Protein AF-A0A2P5K2S3-F1 (afdb_monomer)

Solvent-accessible surface area (backbone atoms only — not comparable to full-atom values): 11310 Å² total; per-residue (Å²): 94,76,53,74,47,72,51,58,63,102,84,52,91,81,82,84,86,83,88,65,102,66,87,48,66,42,36,36,41,35,40,33,45,52,89,65,86,82,55,75,90,42,57,32,22,52,53,26,18,78,86,73,45,74,40,87,82,29,42,31,31,49,26,50,16,51,73,50,47,36,40,93,90,45,77,58,72,83,80,58,85,72,79,32,53,23,38,47,29,17,73,64,39,38,55,46,62,63,36,62,44,70,50,68,52,96,83,44,76,38,61,64,19,23,33,36,17,38,70,44,64,91,45,74,86,68,36,93,81,41,74,30,33,19,29,38,28,33,30,53,83,55,55,85,82,52,53,71,52,78,83,45,87,54,49,60,36,36,38,22,57,30,31,65,68,33,68,47,67,94,69,45,66,43,40,72,52,68,63,77,70,68,53,57,27,87,49,97,55,24,45,32,33,37,39,42,51,77,99

Structure (mmCIF, N/CA/C/O backbone):
data_AF-A0A2P5K2S3-F1
#
_entry.id   AF-A0A2P5K2S3-F1
#
loop_
_atom_site.group_PDB
_atom_site.id
_atom_site.type_symbol
_atom_site.label_atom_id
_atom_site.label_alt_id
_atom_site.label_comp_id
_atom_site.label_asym_id
_atom_site.label_entity_id
_atom_site.label_seq_id
_atom_site.pdbx_PDB_ins_code
_atom_site.Cartn_x
_atom_site.Cartn_y
_atom_site.Cartn_z
_atom_site.occupancy
_atom_site.B_iso_or_equiv
_atom_site.auth_seq_id
_atom_site.auth_comp_id
_atom_site.auth_asym_id
_atom_site.auth_atom_id
_atom_site.pdbx_PDB_model_num
ATOM 1 N N . MET A 1 1 ? -5.792 -13.010 12.056 1.00 53.16 1 MET A N 1
ATOM 2 C CA . MET A 1 1 ? -6.848 -13.829 11.400 1.00 53.16 1 MET A CA 1
ATOM 3 C C . MET A 1 1 ? -6.803 -13.539 9.907 1.00 53.16 1 MET A C 1
ATOM 5 O O . MET A 1 1 ? -6.372 -12.446 9.565 1.00 53.16 1 MET A O 1
ATOM 9 N N . SER A 1 2 ? -7.205 -14.467 9.040 1.00 44.62 2 SER A N 1
ATOM 10 C CA . SER A 1 2 ? -7.293 -14.228 7.591 1.00 44.62 2 SER A CA 1
ATOM 11 C C . SER A 1 2 ? -8.664 -14.630 7.057 1.00 44.62 2 SER A C 1
ATOM 13 O O . SER A 1 2 ? -9.319 -15.516 7.611 1.00 44.62 2 SER A O 1
ATOM 15 N N . GLY A 1 3 ? -9.095 -13.967 5.991 1.00 50.97 3 GLY A N 1
ATOM 16 C CA . GLY A 1 3 ? -10.275 -14.338 5.224 1.00 50.97 3 GLY A CA 1
ATOM 17 C C . GLY A 1 3 ? -10.243 -13.695 3.840 1.00 50.97 3 GLY A C 1
ATOM 18 O O . GLY A 1 3 ? -9.581 -12.679 3.648 1.00 50.97 3 GLY A O 1
ATOM 19 N N . SER A 1 4 ? -10.938 -14.303 2.885 1.00 47.75 4 SER A N 1
ATOM 20 C CA . SER A 1 4 ? -11.008 -13.836 1.500 1.00 47.75 4 SER A CA 1
ATOM 21 C C . SER A 1 4 ? -12.299 -13.051 1.262 1.00 47.75 4 SER A C 1
ATOM 23 O O . SER A 1 4 ? -13.372 -13.449 1.730 1.00 47.75 4 SER A O 1
ATOM 25 N N . ILE A 1 5 ? -12.211 -11.951 0.515 1.00 50.25 5 ILE A N 1
ATOM 26 C CA . ILE A 1 5 ? -13.377 -11.232 -0.011 1.00 50.25 5 ILE A CA 1
ATOM 27 C C . ILE A 1 5 ? -13.364 -11.360 -1.532 1.00 50.25 5 ILE A C 1
ATOM 29 O O . ILE A 1 5 ? -12.413 -10.931 -2.180 1.00 50.25 5 ILE A O 1
ATOM 33 N N . ALA A 1 6 ? -14.447 -11.902 -2.088 1.00 44.47 6 ALA A N 1
ATOM 34 C CA . ALA A 1 6 ? -14.722 -11.831 -3.517 1.00 44.47 6 ALA A CA 1
ATOM 35 C C . ALA A 1 6 ? -15.340 -10.458 -3.828 1.00 44.47 6 ALA A C 1
ATOM 37 O O . ALA A 1 6 ? -16.403 -10.119 -3.298 1.00 44.47 6 ALA A O 1
ATOM 38 N N . LEU A 1 7 ? -14.690 -9.647 -4.664 1.00 42.44 7 LEU A N 1
ATOM 39 C CA . LEU A 1 7 ? -15.215 -8.348 -5.093 1.00 42.44 7 LEU A CA 1
ATOM 40 C C . LEU A 1 7 ? -16.191 -8.543 -6.262 1.00 42.44 7 LEU A C 1
ATOM 42 O O . LEU A 1 7 ? -15.749 -8.656 -7.404 1.00 42.44 7 LEU A O 1
ATOM 46 N N . ALA A 1 8 ? -17.507 -8.577 -6.013 1.00 42.28 8 ALA A N 1
ATOM 47 C CA . ALA A 1 8 ? -18.491 -8.875 -7.060 1.00 42.28 8 ALA A CA 1
ATOM 48 C C . ALA A 1 8 ? -19.412 -7.700 -7.456 1.00 42.28 8 ALA A C 1
ATOM 50 O O . ALA A 1 8 ? -20.241 -7.242 -6.676 1.00 42.28 8 ALA A O 1
ATOM 51 N N . ASP A 1 9 ? -19.273 -7.358 -8.741 1.00 38.84 9 ASP A N 1
ATOM 52 C CA . ASP A 1 9 ? -20.203 -6.752 -9.705 1.00 38.84 9 ASP A CA 1
ATOM 53 C C . ASP A 1 9 ? -20.790 -5.344 -9.478 1.00 38.84 9 ASP A C 1
ATOM 55 O O . ASP A 1 9 ? -20.884 -4.798 -8.383 1.00 38.84 9 ASP A O 1
ATOM 59 N N . SER A 1 10 ? -21.180 -4.744 -10.608 1.00 41.50 10 SER A N 1
ATOM 60 C CA . SER A 1 10 ? -21.690 -3.380 -10.785 1.00 41.50 10 SER A CA 1
ATOM 61 C C . SER A 1 10 ? -22.924 -2.998 -9.948 1.00 41.50 10 SER A C 1
ATOM 63 O O . SER A 1 10 ? -23.399 -1.869 -10.079 1.00 41.50 10 SER A O 1
ATOM 65 N N . ALA A 1 11 ? -23.471 -3.900 -9.128 1.00 45.81 11 ALA A N 1
ATOM 66 C CA . ALA A 1 11 ? -24.704 -3.686 -8.380 1.00 45.81 11 ALA A CA 1
ATOM 67 C C . ALA A 1 11 ? -24.617 -3.877 -6.851 1.00 45.81 11 ALA A C 1
ATOM 69 O O . ALA A 1 11 ? -25.616 -3.589 -6.190 1.00 45.81 11 ALA A O 1
ATOM 70 N N . SER A 1 12 ? -23.497 -4.312 -6.252 1.00 47.06 12 SER A N 1
ATOM 71 C CA . SER A 1 12 ? -23.520 -4.729 -4.834 1.00 47.06 12 SER A CA 1
ATOM 72 C C . SER A 1 12 ? -22.385 -4.167 -3.968 1.00 47.06 12 SER A C 1
ATOM 74 O O . SER A 1 12 ? -21.236 -4.583 -4.059 1.00 47.06 12 SER A O 1
ATOM 76 N N . ASN A 1 13 ? -22.734 -3.286 -3.020 1.00 48.31 13 ASN A N 1
ATOM 77 C CA . ASN A 1 13 ? -21.908 -3.036 -1.834 1.00 48.31 13 ASN A CA 1
ATOM 78 C C . ASN A 1 13 ? -21.913 -4.310 -0.972 1.00 48.31 13 ASN A C 1
ATOM 80 O O . ASN A 1 13 ? -22.924 -4.616 -0.335 1.00 48.31 13 ASN A O 1
ATOM 84 N N . LEU A 1 14 ? -20.814 -5.061 -0.946 1.00 49.50 14 LEU A N 1
ATOM 85 C CA . LEU A 1 14 ? -20.655 -6.204 -0.044 1.00 49.50 14 LEU A CA 1
ATOM 86 C C . LEU A 1 14 ? -20.145 -5.717 1.319 1.00 49.50 14 LEU A C 1
ATOM 88 O O . LEU A 1 14 ? -19.038 -5.197 1.426 1.00 49.50 14 LEU A O 1
ATOM 92 N N . LEU A 1 15 ? -20.953 -5.891 2.370 1.00 50.16 15 LEU A N 1
ATOM 93 C CA . LEU A 1 15 ? -20.555 -5.632 3.756 1.00 50.16 15 LEU A CA 1
ATOM 94 C C . LEU A 1 15 ? -20.158 -6.956 4.423 1.00 50.16 15 LEU A C 1
ATOM 96 O O . LEU A 1 15 ? -21.019 -7.793 4.699 1.00 50.16 15 LEU A O 1
ATOM 100 N N . TYR A 1 16 ? -18.868 -7.138 4.704 1.00 55.75 16 TYR A N 1
ATOM 101 C CA . TYR A 1 16 ? -18.374 -8.255 5.510 1.00 55.75 16 TYR A CA 1
ATOM 102 C C . TYR A 1 16 ? -18.244 -7.825 6.971 1.00 55.75 16 TYR A C 1
ATOM 104 O O . TYR A 1 16 ? -17.476 -6.925 7.299 1.00 55.75 16 TYR A O 1
ATOM 112 N N . ASN A 1 17 ? -18.987 -8.491 7.857 1.00 54.16 17 ASN A N 1
ATOM 113 C CA . ASN A 1 17 ? -18.892 -8.274 9.298 1.00 54.16 17 ASN A CA 1
ATOM 114 C C . ASN A 1 17 ? -18.050 -9.384 9.936 1.00 54.16 17 ASN A C 1
ATOM 116 O O . ASN A 1 17 ? -18.504 -10.523 10.055 1.00 54.16 17 ASN A O 1
ATOM 120 N N . TRP A 1 18 ? -16.847 -9.041 10.398 1.00 60.16 18 TRP A N 1
ATOM 121 C CA . TRP A 1 18 ? -16.075 -9.874 11.318 1.00 60.16 18 TRP A CA 1
ATOM 122 C C . TRP A 1 18 ? -16.182 -9.311 12.728 1.00 60.16 18 TRP A C 1
ATOM 124 O O . TRP A 1 18 ? -15.621 -8.265 13.030 1.00 60.16 18 TRP A O 1
ATOM 134 N N . THR A 1 19 ? -16.895 -10.017 13.600 1.00 59.25 19 THR A N 1
ATOM 135 C CA . THR A 1 19 ? -16.948 -9.686 15.026 1.00 59.25 19 THR A CA 1
ATOM 136 C C . THR A 1 19 ? -15.789 -10.360 15.752 1.00 59.25 19 THR A C 1
ATOM 138 O O . THR A 1 19 ? -15.684 -11.589 15.710 1.00 59.25 19 THR A O 1
ATOM 141 N N . TRP A 1 20 ? -14.961 -9.597 16.467 1.00 67.19 20 TRP A N 1
ATOM 142 C CA . TRP A 1 20 ? -13.997 -10.142 17.427 1.00 67.19 20 TRP A CA 1
ATOM 143 C C . TRP A 1 20 ? -14.244 -9.543 18.813 1.00 67.19 20 TRP A C 1
ATOM 145 O O . TRP A 1 20 ? -14.657 -8.399 18.952 1.00 67.19 20 TRP A O 1
ATOM 155 N N . SER A 1 21 ? -14.038 -10.329 19.869 1.00 60.06 21 SER A N 1
ATOM 156 C CA . SER A 1 21 ? -14.571 -10.035 21.208 1.00 60.06 21 SER A CA 1
ATOM 157 C C . SER A 1 21 ? -13.903 -8.871 21.958 1.00 60.06 21 SER A C 1
ATOM 159 O O . SER A 1 21 ? -14.276 -8.625 23.097 1.00 60.06 21 SER A O 1
ATOM 161 N N . ASN A 1 22 ? -12.946 -8.168 21.343 1.00 63.25 22 ASN A N 1
ATOM 162 C CA . ASN A 1 22 ? -12.158 -7.079 21.933 1.00 63.25 22 ASN A CA 1
ATOM 163 C C . ASN A 1 22 ? -11.809 -6.034 20.856 1.00 63.25 22 ASN A C 1
ATOM 165 O O . ASN A 1 22 ? -10.649 -5.894 20.479 1.00 63.25 22 ASN A O 1
ATOM 169 N N . GLU A 1 23 ? -12.807 -5.359 20.286 1.00 67.38 23 GLU A N 1
ATOM 170 C CA . GLU A 1 23 ? -12.569 -4.298 19.296 1.00 67.38 23 GLU A CA 1
ATOM 171 C C . GLU A 1 23 ? -11.762 -3.150 19.920 1.00 67.38 23 GLU A C 1
ATOM 173 O O . GLU A 1 23 ? -12.211 -2.489 20.857 1.00 67.38 23 GLU A O 1
ATOM 178 N N . THR A 1 24 ? -10.548 -2.941 19.415 1.00 72.62 24 THR A N 1
ATOM 179 C CA . THR A 1 24 ? -9.625 -1.881 19.826 1.00 72.62 24 THR A CA 1
ATOM 180 C C . THR A 1 24 ? -9.190 -1.094 18.588 1.00 72.62 24 THR A C 1
ATOM 182 O O . THR A 1 24 ? -9.152 -1.638 17.484 1.00 72.62 24 THR A O 1
ATOM 185 N N . ASP A 1 25 ? -8.795 0.173 18.759 1.00 72.50 25 ASP A N 1
ATOM 186 C CA . ASP A 1 25 ? -8.120 0.980 17.714 1.00 72.50 25 ASP A CA 1
ATOM 187 C C . ASP A 1 25 ? -6.672 0.516 17.458 1.00 72.50 25 ASP A C 1
ATOM 189 O O . ASP A 1 25 ? -5.807 1.279 17.008 1.00 72.50 25 ASP A O 1
ATOM 193 N N . VAL A 1 26 ? -6.359 -0.715 17.859 1.00 75.00 26 VAL A N 1
ATOM 194 C CA . VAL A 1 26 ? -5.008 -1.241 17.930 1.00 75.00 26 VAL A CA 1
ATOM 195 C C . VAL A 1 26 ? -4.934 -2.434 16.993 1.00 75.00 26 VAL A C 1
ATOM 197 O O . VAL A 1 26 ? -5.159 -3.583 17.361 1.00 75.00 26 VAL A O 1
ATOM 200 N N . GLY A 1 27 ? -4.625 -2.135 15.738 1.00 87.06 27 GLY A N 1
ATOM 201 C CA . GLY A 1 27 ? -4.443 -3.153 14.723 1.00 87.06 27 GLY A CA 1
ATOM 202 C C . GLY A 1 27 ? -4.489 -2.596 13.313 1.00 87.06 27 GLY A C 1
ATOM 203 O O . GLY A 1 27 ? -4.729 -1.403 13.095 1.00 87.06 27 GLY A O 1
ATOM 204 N N . TYR A 1 28 ? -4.255 -3.491 12.367 1.00 91.12 28 TYR A N 1
ATOM 205 C CA . TYR A 1 28 ? -4.158 -3.174 10.954 1.00 91.12 28 TYR A CA 1
ATOM 206 C C . TYR A 1 28 ? -4.859 -4.246 10.128 1.00 91.12 28 TYR A C 1
ATOM 208 O O . TYR A 1 28 ? -4.853 -5.431 10.476 1.00 91.12 28 TYR A O 1
ATOM 216 N N . ALA A 1 29 ? -5.461 -3.808 9.030 1.00 91.75 29 ALA A N 1
ATOM 217 C CA . ALA A 1 29 ? -5.907 -4.677 7.960 1.00 91.75 29 ALA A CA 1
ATOM 218 C C . ALA A 1 29 ? -4.932 -4.551 6.788 1.00 91.75 29 ALA A C 1
ATOM 220 O O . ALA A 1 29 ? -4.539 -3.440 6.421 1.00 91.75 29 ALA A O 1
ATOM 221 N N . TYR A 1 30 ? -4.570 -5.690 6.212 1.00 92.88 30 TYR A N 1
ATOM 222 C CA . TYR A 1 30 ? -3.717 -5.788 5.036 1.00 92.88 30 TYR A CA 1
ATOM 223 C C . TYR A 1 30 ? -4.505 -6.416 3.905 1.00 92.88 30 TYR A C 1
ATOM 225 O O . TYR A 1 30 ? -5.152 -7.440 4.117 1.00 92.88 30 TYR A O 1
ATOM 233 N N . ILE A 1 31 ? -4.432 -5.813 2.729 1.00 92.06 31 ILE A N 1
ATOM 234 C CA . ILE A 1 31 ? -5.119 -6.247 1.524 1.00 92.06 31 ILE A CA 1
ATOM 235 C C . ILE A 1 31 ? -4.057 -6.544 0.475 1.00 92.06 31 ILE A C 1
ATOM 237 O O . ILE A 1 31 ? -3.190 -5.710 0.208 1.00 92.06 31 ILE A O 1
ATOM 241 N N . VAL A 1 32 ? -4.126 -7.740 -0.099 1.00 90.75 32 VAL A N 1
ATOM 242 C CA . VAL A 1 32 ? -3.190 -8.218 -1.121 1.00 90.75 32 VAL A CA 1
ATOM 243 C C . VAL A 1 32 ? -3.938 -8.948 -2.226 1.00 90.75 32 VAL A C 1
ATOM 245 O O . VAL A 1 32 ? -5.102 -9.330 -2.062 1.00 90.75 32 VAL A O 1
ATOM 248 N N . ASN A 1 33 ? -3.254 -9.161 -3.348 1.00 87.06 33 ASN A N 1
ATOM 249 C CA . ASN A 1 33 ? -3.757 -10.038 -4.397 1.00 87.06 33 ASN A CA 1
ATOM 250 C C . ASN A 1 33 ? -3.990 -11.452 -3.831 1.00 87.06 33 ASN A C 1
ATOM 252 O O . ASN A 1 33 ? -3.146 -11.964 -3.091 1.00 87.06 33 ASN A O 1
ATOM 256 N N . ALA A 1 34 ? -5.127 -12.075 -4.145 1.00 84.69 34 ALA A N 1
ATOM 257 C CA . ALA A 1 34 ? -5.446 -13.388 -3.595 1.00 84.69 34 ALA A CA 1
ATOM 258 C C . ALA A 1 34 ? -4.405 -14.444 -3.986 1.00 84.69 34 ALA A C 1
ATOM 260 O O . ALA A 1 34 ? -3.959 -14.526 -5.132 1.00 84.69 34 ALA A O 1
ATOM 261 N N . GLY A 1 35 ? -4.032 -15.274 -3.014 1.00 84.69 35 GLY A N 1
ATOM 262 C CA . GLY A 1 35 ? -3.013 -16.306 -3.181 1.00 84.69 35 GLY A CA 1
ATOM 263 C C . GLY A 1 35 ? -1.571 -15.795 -3.142 1.00 84.69 35 GLY A C 1
ATOM 264 O O .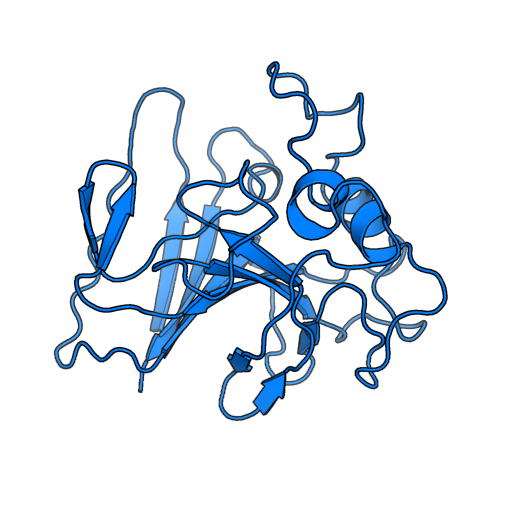 GLY A 1 35 ? -0.655 -16.612 -3.249 1.00 84.69 35 GLY A O 1
ATOM 265 N N . ALA A 1 36 ? -1.345 -14.490 -2.958 1.00 88.56 36 ALA A N 1
ATOM 266 C CA . ALA A 1 36 ? -0.002 -13.965 -2.758 1.00 88.56 36 ALA A CA 1
ATOM 267 C C . ALA A 1 36 ? 0.609 -14.472 -1.440 1.00 88.56 36 ALA A C 1
ATOM 269 O O . ALA A 1 36 ? -0.042 -14.521 -0.394 1.00 88.56 36 ALA A O 1
ATOM 270 N N . SER A 1 37 ? 1.890 -14.839 -1.483 1.00 90.00 37 SER A N 1
ATOM 271 C CA . SER A 1 37 ? 2.646 -15.252 -0.300 1.00 90.00 37 SER A CA 1
ATOM 272 C C . SER A 1 37 ? 3.450 -14.073 0.231 1.00 90.00 37 SER A C 1
ATOM 274 O O . SER A 1 37 ? 4.486 -13.751 -0.334 1.00 90.00 37 SER A O 1
ATOM 276 N N . ILE A 1 38 ? 3.000 -13.480 1.338 1.00 93.69 38 ILE A N 1
ATOM 277 C CA . ILE A 1 38 ? 3.637 -12.295 1.928 1.00 93.69 38 ILE A CA 1
ATOM 278 C C . ILE A 1 38 ? 4.634 -12.672 3.022 1.00 93.69 38 ILE A C 1
ATOM 280 O O . ILE A 1 38 ? 4.285 -13.326 4.012 1.00 93.69 38 ILE A O 1
ATOM 284 N N . ASN A 1 39 ? 5.858 -12.174 2.899 1.00 95.12 39 ASN A N 1
ATOM 285 C CA . ASN A 1 39 ? 6.835 -12.122 3.970 1.00 95.12 39 ASN A CA 1
ATOM 286 C C . ASN A 1 39 ? 6.714 -10.796 4.731 1.00 95.12 39 ASN A C 1
ATOM 288 O O . ASN A 1 39 ? 7.362 -9.799 4.425 1.00 95.12 39 ASN A O 1
ATOM 292 N N . TRP A 1 40 ? 5.931 -10.811 5.806 1.00 94.00 40 TRP A N 1
ATOM 293 C CA . TRP A 1 40 ? 5.669 -9.634 6.644 1.00 94.00 40 TRP A CA 1
ATOM 294 C C . TRP A 1 40 ? 6.918 -8.951 7.222 1.00 94.00 40 TRP A C 1
ATOM 296 O O . TRP A 1 40 ? 6.837 -7.802 7.649 1.00 94.00 40 TRP A O 1
ATOM 306 N N . SER A 1 41 ? 8.055 -9.653 7.271 1.00 94.31 41 SER A N 1
ATOM 307 C CA . SER A 1 41 ? 9.323 -9.111 7.772 1.00 94.31 41 SER A CA 1
ATOM 308 C C . SER A 1 41 ? 10.176 -8.411 6.708 1.00 94.31 41 SER A C 1
ATOM 310 O O . SER A 1 41 ? 11.137 -7.743 7.076 1.00 94.31 41 SER A O 1
ATOM 312 N N . ALA A 1 42 ? 9.818 -8.546 5.428 1.00 96.31 42 ALA A N 1
ATOM 313 C CA . ALA A 1 42 ? 10.495 -7.939 4.279 1.00 96.31 42 ALA A CA 1
ATOM 314 C C . ALA A 1 42 ? 9.646 -6.830 3.628 1.00 96.31 42 ALA A C 1
ATOM 316 O O . ALA A 1 42 ? 9.765 -6.566 2.435 1.00 96.31 42 ALA A O 1
ATOM 317 N N . LEU A 1 43 ? 8.739 -6.224 4.401 1.00 97.75 43 LEU A N 1
ATOM 318 C CA . LEU A 1 43 ? 7.876 -5.156 3.910 1.00 97.75 43 LEU A CA 1
ATOM 319 C C . LEU A 1 43 ? 8.552 -3.794 4.019 1.00 97.75 43 LEU A C 1
ATOM 321 O O . LEU A 1 43 ? 9.050 -3.422 5.084 1.00 97.75 43 LEU A O 1
ATOM 325 N N . HIS A 1 44 ? 8.450 -3.028 2.940 1.00 97.81 44 HIS A N 1
ATOM 326 C CA . HIS A 1 44 ? 8.969 -1.670 2.822 1.00 97.81 44 HIS A CA 1
ATOM 327 C C . HIS A 1 44 ? 7.893 -0.733 2.270 1.00 97.81 44 HIS A C 1
ATOM 329 O O . HIS A 1 44 ? 6.922 -1.174 1.657 1.00 97.81 44 HIS A O 1
ATOM 335 N N . ALA A 1 45 ? 8.025 0.569 2.524 1.00 97.75 45 ALA A N 1
ATOM 336 C CA . ALA A 1 45 ? 7.145 1.572 1.928 1.00 97.75 45 ALA A CA 1
ATOM 337 C C . ALA A 1 45 ? 7.370 1.649 0.411 1.00 97.75 45 ALA A C 1
ATOM 339 O O . ALA A 1 45 ? 8.514 1.638 -0.035 1.00 97.75 45 ALA A O 1
ATOM 340 N N . LEU A 1 46 ? 6.299 1.757 -0.382 1.00 97.69 46 LEU A N 1
ATOM 341 C CA . LEU A 1 46 ? 6.440 2.044 -1.815 1.00 97.69 46 LEU A CA 1
ATOM 342 C C . LEU A 1 46 ? 7.047 3.448 -2.007 1.00 97.69 46 LEU A C 1
ATOM 344 O O . LEU A 1 46 ? 6.609 4.393 -1.347 1.00 97.69 46 LEU A O 1
ATOM 348 N N . GLY A 1 47 ? 8.040 3.589 -2.889 1.00 95.81 47 GLY A N 1
ATOM 349 C CA . GLY A 1 47 ? 8.864 4.799 -3.010 1.00 95.81 47 GLY A CA 1
ATOM 350 C C . GLY A 1 47 ? 10.132 4.769 -2.145 1.00 95.81 47 GLY A C 1
ATOM 351 O O . GLY A 1 47 ? 10.894 5.741 -2.134 1.00 95.81 47 GLY A O 1
ATOM 352 N N . CYS A 1 48 ? 10.356 3.686 -1.396 1.00 96.06 48 CYS A N 1
ATOM 353 C CA . CYS A 1 48 ? 11.569 3.458 -0.622 1.00 96.06 48 CYS A CA 1
ATOM 354 C C . CYS A 1 48 ? 12.280 2.172 -1.050 1.00 96.06 48 CYS A C 1
ATOM 356 O O . CYS A 1 48 ? 11.638 1.151 -1.300 1.00 96.06 48 CYS A O 1
ATOM 358 N N . ASP A 1 49 ? 13.609 2.228 -1.012 1.00 94.88 49 ASP A N 1
ATOM 359 C CA . ASP A 1 49 ? 14.505 1.087 -1.170 1.00 94.88 49 ASP A CA 1
ATOM 360 C C . ASP A 1 49 ? 14.348 0.108 0.012 1.00 94.88 49 ASP A C 1
ATOM 362 O O . ASP A 1 49 ? 13.829 0.455 1.083 1.00 94.88 49 ASP A O 1
ATOM 366 N N . SER A 1 50 ? 14.857 -1.117 -0.134 1.00 94.12 50 SER A N 1
ATOM 367 C CA . SER A 1 50 ? 14.815 -2.155 0.911 1.00 94.12 50 SER A CA 1
ATOM 368 C C . SER A 1 50 ? 15.648 -1.827 2.166 1.00 94.12 50 SER A C 1
ATOM 370 O O . SER A 1 50 ? 15.557 -2.504 3.193 1.00 94.12 50 SER A O 1
ATOM 372 N N . ASP A 1 51 ? 16.420 -0.737 2.154 1.00 92.62 51 ASP A N 1
ATOM 373 C CA . ASP A 1 51 ? 17.055 -0.160 3.345 1.00 92.62 51 ASP A CA 1
ATOM 374 C C . ASP A 1 51 ? 16.222 0.952 4.025 1.00 92.62 51 ASP A C 1
ATOM 376 O O . ASP A 1 51 ? 16.622 1.495 5.061 1.00 92.62 51 ASP A O 1
ATOM 380 N N . ASN A 1 52 ? 15.017 1.219 3.511 1.00 91.00 52 ASN A N 1
ATOM 381 C CA . ASN A 1 52 ? 14.067 2.264 3.910 1.00 91.00 52 ASN A CA 1
ATOM 382 C C . ASN A 1 52 ? 14.516 3.706 3.615 1.00 91.00 52 ASN A C 1
ATOM 384 O O . ASN A 1 52 ? 13.974 4.653 4.202 1.00 91.00 52 ASN A O 1
ATOM 388 N N . THR A 1 53 ? 15.495 3.902 2.731 1.00 93.19 53 THR A N 1
ATOM 389 C CA . THR A 1 53 ? 15.785 5.217 2.146 1.00 93.19 53 THR A CA 1
ATOM 390 C C . THR A 1 53 ? 14.886 5.486 0.936 1.00 93.19 53 THR A C 1
ATOM 392 O O . THR A 1 53 ? 14.266 4.573 0.408 1.00 93.19 53 THR A O 1
ATOM 395 N N . LEU A 1 54 ? 14.725 6.750 0.531 1.00 92.44 54 LEU A N 1
ATOM 396 C CA . LEU A 1 54 ? 13.923 7.083 -0.656 1.00 92.44 54 LEU A CA 1
ATOM 397 C C . LEU A 1 54 ? 14.609 6.555 -1.919 1.00 92.44 54 LEU A C 1
ATOM 399 O O . LEU A 1 54 ? 15.799 6.829 -2.099 1.00 92.44 54 LEU A O 1
ATOM 403 N N . ASN A 1 55 ? 13.855 5.898 -2.805 1.00 90.25 55 ASN A N 1
ATOM 404 C CA . ASN A 1 55 ? 14.418 5.396 -4.055 1.00 90.25 55 ASN A CA 1
ATOM 405 C C . ASN A 1 55 ? 14.874 6.559 -4.944 1.00 90.25 55 ASN A C 1
ATOM 407 O O . ASN A 1 55 ? 14.092 7.428 -5.337 1.00 90.25 55 ASN A O 1
ATOM 411 N N . ALA A 1 56 ? 16.154 6.551 -5.311 1.00 87.06 56 ALA A N 1
ATOM 412 C CA . ALA A 1 56 ? 16.749 7.555 -6.183 1.00 87.06 56 ALA A CA 1
ATOM 413 C C . ALA A 1 56 ? 16.224 7.513 -7.632 1.00 87.06 56 ALA A C 1
ATOM 415 O O . ALA A 1 56 ? 16.346 8.514 -8.342 1.00 87.06 56 ALA A O 1
ATOM 416 N N . SER A 1 57 ? 15.666 6.383 -8.087 1.00 86.44 57 SER A N 1
ATOM 417 C CA . SER A 1 57 ? 15.044 6.257 -9.413 1.00 86.44 57 SER A CA 1
ATOM 418 C C . SER A 1 57 ? 13.772 7.109 -9.530 1.00 86.44 57 SER A C 1
ATOM 420 O O . SER A 1 57 ? 13.480 7.660 -10.599 1.00 86.44 57 SER A O 1
ATOM 422 N N . GLY A 1 58 ? 13.035 7.224 -8.417 1.00 88.38 58 GLY A N 1
ATOM 423 C CA . GLY A 1 58 ? 11.734 7.869 -8.344 1.00 88.38 58 GLY A CA 1
ATOM 424 C C . GLY A 1 58 ? 10.716 7.306 -9.339 1.00 88.38 58 GLY A C 1
ATOM 425 O O . GLY A 1 58 ? 9.981 8.091 -9.937 1.00 88.38 58 GLY A O 1
ATOM 426 N N . GLN A 1 59 ? 10.740 5.994 -9.603 1.00 93.44 59 GLN A N 1
ATOM 427 C CA . GLN A 1 59 ? 9.816 5.343 -10.541 1.00 93.44 59 GLN A CA 1
ATOM 428 C C . GLN A 1 59 ? 8.821 4.383 -9.881 1.00 93.44 59 GLN A C 1
ATOM 430 O O . GLN A 1 59 ? 7.856 4.021 -10.544 1.00 93.44 59 GLN A O 1
ATOM 435 N N . ASP A 1 60 ? 8.961 4.043 -8.596 1.00 95.25 60 ASP A N 1
ATOM 436 C CA . ASP A 1 60 ? 8.155 3.010 -7.922 1.00 95.25 60 ASP A CA 1
ATOM 437 C C . ASP A 1 60 ? 6.641 3.159 -8.133 1.00 95.25 60 ASP A C 1
ATOM 439 O O . ASP A 1 60 ? 5.939 2.174 -8.353 1.00 95.25 60 ASP A O 1
ATOM 443 N N . PHE A 1 61 ? 6.106 4.386 -8.094 1.00 94.88 61 PHE A N 1
ATOM 444 C CA . PHE A 1 61 ? 4.672 4.614 -8.317 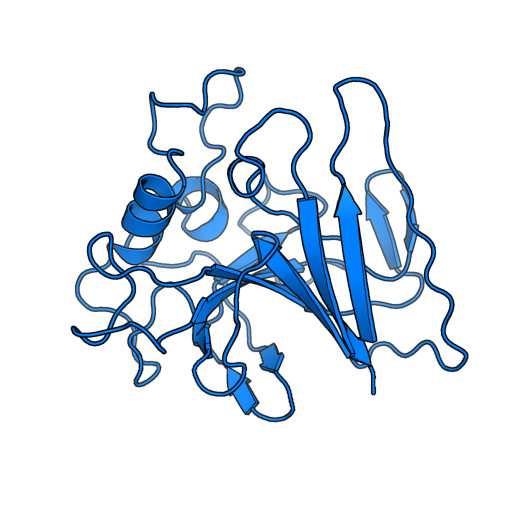1.00 94.88 61 PHE A CA 1
ATOM 445 C C . PHE A 1 61 ? 4.254 4.346 -9.772 1.00 94.88 61 PHE A C 1
ATOM 447 O O . PHE A 1 61 ? 3.180 3.788 -10.012 1.00 94.88 61 PHE A O 1
ATOM 454 N N . LEU A 1 62 ? 5.109 4.694 -10.739 1.00 93.31 62 LEU A N 1
ATOM 455 C CA . LEU A 1 62 ? 4.879 4.425 -12.159 1.00 93.31 62 LEU A CA 1
ATOM 456 C C . LEU A 1 62 ? 5.068 2.939 -12.490 1.00 93.31 62 LEU A C 1
ATOM 458 O O . LEU A 1 62 ? 4.324 2.382 -13.303 1.00 93.31 62 LEU A O 1
ATOM 462 N N . ASP A 1 63 ? 6.036 2.292 -11.851 1.00 94.81 63 ASP A N 1
ATOM 463 C CA . ASP A 1 63 ? 6.266 0.857 -11.969 1.00 94.81 63 ASP A CA 1
ATOM 464 C C . ASP A 1 63 ? 5.084 0.083 -11.376 1.00 94.81 63 ASP A C 1
ATOM 466 O O . ASP A 1 63 ? 4.581 -0.845 -12.008 1.00 94.81 63 ASP A O 1
ATOM 470 N N . ALA A 1 64 ? 4.525 0.540 -10.250 1.00 93.56 64 ALA A N 1
ATOM 471 C CA . ALA A 1 64 ? 3.317 -0.039 -9.663 1.00 93.56 64 ALA A CA 1
ATOM 472 C C . ALA A 1 64 ? 2.109 0.127 -10.594 1.00 93.56 64 ALA A C 1
ATOM 474 O O . ALA A 1 64 ? 1.353 -0.823 -10.815 1.00 93.56 64 ALA A O 1
ATOM 475 N N . ASP A 1 65 ? 1.957 1.302 -11.214 1.00 91.38 65 ASP A N 1
ATOM 476 C CA . ASP A 1 65 ? 0.947 1.512 -12.251 1.00 91.38 65 ASP A CA 1
ATOM 477 C C . ASP A 1 65 ? 1.153 0.586 -13.455 1.00 91.38 65 ASP A C 1
ATOM 479 O O . ASP A 1 65 ? 0.181 0.115 -14.045 1.00 91.38 65 ASP A O 1
ATOM 483 N N . THR A 1 66 ? 2.396 0.298 -13.830 1.00 90.00 66 THR A N 1
ATOM 484 C CA . THR A 1 66 ? 2.721 -0.595 -14.949 1.00 90.00 66 THR A CA 1
ATOM 485 C C . THR A 1 66 ? 2.411 -2.051 -14.616 1.00 90.00 66 THR A C 1
ATOM 487 O O . THR A 1 66 ? 1.680 -2.695 -15.371 1.00 90.00 66 THR A O 1
ATOM 490 N N . ASN A 1 67 ? 2.874 -2.543 -13.466 1.00 89.88 67 ASN A N 1
ATOM 491 C CA . ASN A 1 67 ? 2.651 -3.912 -12.994 1.00 89.88 67 ASN A CA 1
ATOM 492 C C . ASN A 1 67 ? 1.165 -4.220 -12.797 1.00 89.88 67 ASN A C 1
ATOM 494 O O . ASN A 1 67 ? 0.699 -5.318 -13.099 1.00 89.88 67 ASN A O 1
ATOM 498 N N . LEU A 1 68 ? 0.392 -3.224 -12.362 1.00 86.62 68 LEU A N 1
ATOM 499 C CA . LEU A 1 68 ? -1.054 -3.341 -12.212 1.00 86.62 68 LEU A CA 1
ATOM 500 C C . LEU A 1 68 ? -1.838 -3.033 -13.497 1.00 86.62 68 LEU A C 1
ATOM 502 O O . LEU A 1 68 ? -3.066 -3.110 -13.489 1.00 86.62 68 LEU A O 1
ATOM 506 N N . GLY A 1 69 ? -1.178 -2.670 -14.602 1.00 84.19 69 GLY A N 1
ATOM 507 C CA . GLY A 1 69 ? -1.843 -2.333 -15.865 1.00 84.19 69 GLY A CA 1
ATOM 508 C C . GLY A 1 69 ? -2.760 -1.104 -15.771 1.00 84.19 69 GLY A C 1
ATOM 509 O O . GLY A 1 69 ? -3.818 -1.077 -16.402 1.00 84.19 69 GLY A O 1
ATOM 510 N N . MET A 1 70 ? -2.373 -0.117 -14.961 1.00 82.25 70 MET A N 1
ATOM 511 C CA . MET A 1 70 ? -3.092 1.123 -14.640 1.00 82.25 70 MET A CA 1
ATOM 512 C C . MET A 1 70 ? -2.456 2.389 -15.231 1.00 82.25 70 MET A C 1
ATOM 514 O O . MET A 1 70 ? -2.916 3.502 -14.958 1.00 82.25 70 MET A O 1
ATOM 518 N N . VAL A 1 71 ? -1.418 2.253 -16.059 1.00 82.00 71 VAL A N 1
ATOM 519 C CA . VAL A 1 71 ? -0.794 3.394 -16.747 1.00 82.00 71 VAL A CA 1
ATOM 520 C C . VAL A 1 71 ? -1.830 4.212 -17.522 1.00 82.00 71 VAL A C 1
ATOM 522 O O . VAL A 1 71 ? -2.789 3.670 -18.084 1.00 82.00 71 VAL A O 1
ATOM 525 N N . VAL A 1 72 ? -1.659 5.533 -17.561 1.00 71.69 72 VAL A N 1
ATOM 526 C CA . VAL A 1 72 ? -2.600 6.439 -18.236 1.00 71.69 72 VAL A CA 1
ATOM 527 C C . VAL A 1 72 ? -2.808 5.999 -19.692 1.00 71.69 72 VAL A C 1
ATOM 529 O O . VAL A 1 72 ? -1.855 5.830 -20.448 1.00 71.69 72 VAL A O 1
ATOM 532 N N . GLY A 1 73 ? -4.070 5.799 -20.088 1.00 65.50 73 GLY A N 1
ATOM 533 C CA . GLY A 1 73 ? -4.440 5.314 -21.425 1.00 65.50 73 GLY A CA 1
ATOM 534 C C . GLY A 1 73 ? -4.546 3.787 -21.583 1.00 65.50 73 GLY A 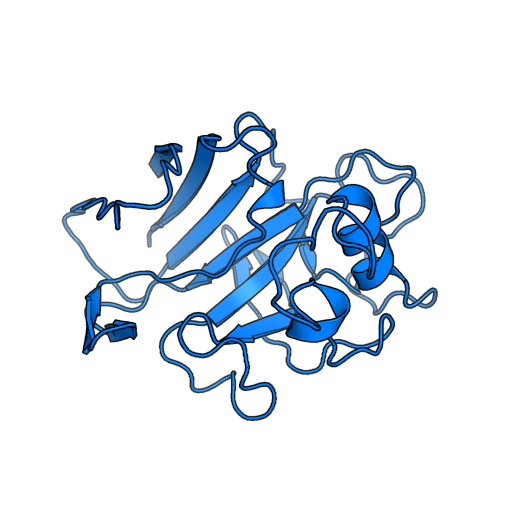C 1
ATOM 535 O O . GLY A 1 73 ? -4.864 3.337 -22.682 1.00 65.50 73 GLY A O 1
ATOM 536 N N . SER A 1 74 ? -4.318 3.000 -20.523 1.00 66.00 74 SER A N 1
ATOM 537 C CA . SER A 1 74 ? -4.525 1.537 -20.493 1.00 66.00 74 SER A CA 1
ATOM 538 C C . SER A 1 74 ? -5.897 1.133 -19.904 1.00 66.00 74 SER A C 1
ATOM 540 O O . SER A 1 74 ? -6.887 1.823 -20.151 1.00 66.00 74 SER A O 1
ATOM 542 N N . ASN A 1 75 ? -5.984 0.036 -19.126 1.00 58.12 75 ASN A N 1
ATOM 543 C CA . ASN A 1 75 ? -7.215 -0.525 -18.529 1.00 58.12 75 ASN A CA 1
ATOM 544 C C . ASN A 1 75 ? -7.947 0.429 -17.562 1.00 58.12 75 ASN A C 1
ATOM 546 O O . ASN A 1 75 ? -9.018 0.092 -17.061 1.00 58.12 75 ASN A O 1
ATOM 550 N N . ASN A 1 76 ? -7.445 1.649 -17.363 1.00 53.00 76 ASN A N 1
ATOM 551 C CA . ASN A 1 76 ? -8.159 2.767 -16.745 1.00 53.00 76 ASN A CA 1
ATOM 552 C C . ASN A 1 76 ? -9.296 3.324 -17.651 1.00 53.00 76 ASN A C 1
ATOM 554 O O . ASN A 1 76 ? -9.514 4.529 -17.780 1.00 53.00 76 ASN A O 1
ATOM 558 N N . ALA A 1 77 ? -10.012 2.433 -18.343 1.00 39.53 77 ALA A N 1
ATOM 559 C CA . ALA A 1 77 ? -10.888 2.732 -19.474 1.00 39.53 77 ALA A CA 1
ATOM 560 C C . ALA A 1 77 ? -12.330 3.129 -19.089 1.00 39.53 77 ALA A C 1
ATOM 562 O O . ALA A 1 77 ? -13.197 3.184 -19.960 1.00 39.53 77 ALA A O 1
ATOM 563 N N . THR A 1 78 ? -12.628 3.424 -17.818 1.00 46.16 78 THR A N 1
ATOM 564 C CA . THR A 1 78 ? -14.016 3.668 -17.362 1.00 46.16 78 THR A CA 1
ATOM 565 C C . THR A 1 78 ? -14.340 5.115 -16.979 1.00 46.16 78 THR A C 1
ATOM 567 O O . THR A 1 78 ? -15.369 5.365 -16.358 1.00 46.16 78 THR A O 1
ATOM 570 N N . GLY A 1 79 ? -13.535 6.096 -17.397 1.00 46.12 79 GLY A N 1
ATOM 571 C CA . GLY A 1 79 ? -13.931 7.512 -17.331 1.00 46.12 79 GLY A CA 1
ATOM 572 C C . GLY A 1 79 ? -13.609 8.242 -16.023 1.00 46.12 79 GLY A C 1
ATOM 573 O O . GLY A 1 79 ? -14.098 9.352 -15.824 1.00 46.12 79 GLY A O 1
ATOM 574 N N . PHE A 1 80 ? -12.752 7.671 -15.172 1.00 53.81 80 PHE A N 1
ATOM 575 C CA . PHE A 1 80 ? -12.088 8.399 -14.089 1.00 53.81 80 PHE A CA 1
ATOM 576 C C . PHE A 1 80 ? -10.671 8.767 -14.535 1.00 53.81 80 PHE A C 1
ATOM 578 O O . PHE A 1 80 ? -9.733 7.979 -14.432 1.00 53.81 80 PHE A O 1
ATOM 585 N N . VAL A 1 81 ? -10.526 9.973 -15.083 1.00 56.59 81 VAL A N 1
ATOM 586 C CA . VAL A 1 81 ? -9.207 10.569 -15.330 1.00 56.59 81 VAL A CA 1
ATOM 587 C C . VAL A 1 81 ? -8.464 10.623 -13.987 1.00 56.59 81 VAL A C 1
ATOM 589 O O . VAL A 1 81 ? -9.064 11.008 -12.986 1.00 56.59 81 VAL A O 1
ATOM 592 N N . ASN A 1 82 ? -7.192 10.220 -13.971 1.00 68.44 82 ASN A N 1
ATOM 593 C CA . ASN A 1 82 ? -6.301 10.282 -12.805 1.00 68.44 82 ASN A CA 1
ATOM 594 C C . ASN A 1 82 ? -6.659 9.355 -11.623 1.00 68.44 82 ASN A C 1
ATOM 596 O O . ASN A 1 82 ? -6.578 9.745 -10.463 1.00 68.44 82 ASN A O 1
ATOM 600 N N . ASN A 1 83 ? -7.060 8.115 -11.913 1.00 76.44 83 ASN A N 1
ATOM 601 C CA . ASN A 1 83 ? -7.358 7.089 -10.904 1.00 76.44 83 ASN A CA 1
ATOM 602 C C . ASN A 1 83 ? -6.333 5.939 -10.919 1.00 76.44 83 ASN A C 1
ATOM 604 O O . ASN A 1 83 ? -6.686 4.781 -11.141 1.00 76.44 83 ASN A O 1
ATOM 608 N N . ASN A 1 84 ? -5.057 6.274 -10.749 1.00 85.81 84 ASN A N 1
ATOM 609 C CA . ASN A 1 84 ? -3.958 5.314 -10.646 1.00 85.81 84 ASN A CA 1
ATOM 610 C C . ASN A 1 84 ? -3.078 5.636 -9.426 1.00 85.81 84 ASN A C 1
ATOM 612 O O . ASN A 1 84 ? -3.334 6.616 -8.724 1.00 85.81 84 ASN A O 1
ATOM 616 N N . ILE A 1 85 ? -2.099 4.789 -9.121 1.00 91.31 85 ILE A N 1
ATOM 617 C CA . ILE A 1 85 ? -1.267 4.939 -7.926 1.00 91.31 85 ILE A CA 1
ATOM 618 C C . ILE A 1 85 ? -0.488 6.256 -7.982 1.00 91.31 85 ILE A C 1
ATOM 620 O O . ILE A 1 85 ? -0.525 7.001 -7.001 1.00 91.31 85 ILE A O 1
ATOM 624 N N . THR A 1 86 ? 0.139 6.585 -9.117 1.00 91.94 86 THR A N 1
ATOM 625 C CA . THR A 1 86 ? 0.911 7.832 -9.268 1.00 91.94 86 THR A CA 1
ATOM 626 C C . THR A 1 86 ? 0.041 9.068 -9.005 1.00 91.94 86 THR A C 1
ATOM 628 O O . THR A 1 86 ? 0.380 9.954 -8.224 1.00 91.94 86 THR A O 1
ATOM 631 N N . GLU A 1 87 ? -1.147 9.142 -9.591 1.00 88.88 87 GLU A N 1
ATOM 632 C CA . GLU A 1 87 ? -2.023 10.301 -9.408 1.00 88.88 87 GLU A CA 1
ATOM 633 C C . GLU A 1 87 ? -2.563 10.393 -7.975 1.00 88.88 87 GLU A C 1
ATOM 635 O O . GLU A 1 87 ? -2.620 11.478 -7.397 1.00 88.88 87 GLU A O 1
ATOM 640 N N . LEU A 1 88 ? -2.918 9.259 -7.363 1.00 88.81 88 LEU A N 1
ATOM 641 C CA . LEU A 1 88 ? -3.551 9.253 -6.046 1.00 88.81 88 LEU A CA 1
ATOM 642 C C . LEU A 1 88 ? -2.561 9.476 -4.895 1.00 88.81 88 LEU A C 1
ATOM 644 O O . LEU A 1 88 ? -2.849 10.259 -3.985 1.00 88.81 88 LEU A O 1
ATOM 648 N N . PHE A 1 89 ? -1.414 8.795 -4.925 1.00 91.75 89 PHE A N 1
ATOM 649 C CA . PHE A 1 89 ? -0.441 8.781 -3.827 1.00 91.75 89 PHE A CA 1
ATOM 650 C C . PHE A 1 89 ? 0.650 9.838 -3.980 1.00 91.75 89 PHE A C 1
ATOM 652 O O . PHE A 1 89 ? 1.229 10.265 -2.976 1.00 91.75 89 PHE A O 1
ATOM 659 N N . SER A 1 90 ? 0.921 10.281 -5.208 1.00 91.19 90 SER A N 1
ATOM 660 C CA . SER A 1 90 ? 2.046 11.162 -5.508 1.00 91.19 90 SER A CA 1
ATOM 661 C C . SER A 1 90 ? 1.656 12.430 -6.280 1.00 91.19 90 SER A C 1
ATOM 663 O O . SER A 1 90 ? 2.512 13.235 -6.638 1.00 91.19 90 SER A O 1
ATOM 665 N N . SER A 1 91 ? 0.352 12.678 -6.470 1.00 89.12 91 SER A N 1
ATOM 666 C CA . SER A 1 91 ? -0.181 13.847 -7.193 1.00 89.12 91 SER A CA 1
ATOM 667 C C . SER A 1 91 ? 0.435 14.021 -8.589 1.00 89.12 91 SER A C 1
ATOM 669 O O . SER A 1 91 ? 0.635 15.148 -9.049 1.00 89.12 91 SER A O 1
ATOM 671 N N . GLY A 1 92 ? 0.771 12.906 -9.246 1.00 88.06 92 GLY A N 1
ATOM 672 C CA . GLY A 1 92 ? 1.373 12.893 -10.580 1.00 88.06 92 GLY A CA 1
ATOM 673 C C . GLY A 1 92 ? 2.907 12.956 -10.604 1.00 88.06 92 GLY A C 1
ATOM 674 O O . GLY A 1 92 ? 3.481 12.901 -11.689 1.00 88.06 92 GLY A O 1
ATOM 675 N N . ASP A 1 93 ? 3.587 13.063 -9.455 1.00 90.56 93 ASP A N 1
ATOM 676 C CA . ASP A 1 93 ? 5.053 12.989 -9.366 1.00 90.56 93 ASP A CA 1
ATOM 677 C C . ASP A 1 93 ? 5.494 11.564 -8.991 1.00 90.56 93 ASP A C 1
ATOM 679 O O . ASP A 1 93 ? 5.443 11.210 -7.814 1.00 90.56 93 ASP A O 1
ATOM 683 N N . PRO A 1 94 ? 5.941 10.711 -9.929 1.00 90.06 94 PRO A N 1
ATOM 684 C CA . PRO A 1 94 ? 6.293 9.325 -9.614 1.00 90.06 94 PRO A CA 1
ATOM 685 C C . PRO A 1 94 ? 7.482 9.189 -8.648 1.00 90.06 94 PRO A C 1
ATOM 687 O O . PRO A 1 94 ? 7.714 8.095 -8.141 1.00 90.06 94 PRO A O 1
ATOM 690 N N . GLY A 1 95 ? 8.212 10.275 -8.357 1.00 89.56 95 GLY A N 1
ATOM 691 C CA . GLY A 1 95 ? 9.352 10.246 -7.447 1.00 89.56 95 GLY A CA 1
ATOM 692 C C . GLY A 1 95 ? 9.038 10.555 -5.989 1.00 89.56 95 GLY A C 1
ATOM 693 O O . GLY A 1 95 ? 9.871 10.265 -5.134 1.00 89.56 95 GLY A O 1
ATOM 694 N N . ASN A 1 96 ? 7.883 11.155 -5.674 1.00 91.31 96 ASN A N 1
ATOM 695 C CA . ASN A 1 96 ? 7.623 11.662 -4.324 1.00 91.31 96 ASN A CA 1
ATOM 696 C C . ASN A 1 96 ? 6.171 11.471 -3.884 1.00 91.31 96 ASN A C 1
ATOM 698 O O . ASN A 1 96 ? 5.250 12.078 -4.425 1.00 91.31 96 ASN A O 1
ATOM 702 N N . ALA A 1 97 ? 5.972 10.715 -2.804 1.00 93.69 97 ALA A N 1
ATOM 703 C CA . ALA A 1 97 ? 4.677 10.622 -2.141 1.00 93.69 97 ALA A CA 1
ATOM 704 C C . ALA A 1 97 ? 4.191 12.006 -1.672 1.00 93.69 97 ALA A C 1
ATOM 706 O O . ALA A 1 97 ? 4.942 12.770 -1.065 1.00 93.69 97 ALA A O 1
ATOM 707 N N . THR A 1 98 ? 2.913 12.319 -1.893 1.00 92.56 98 THR A N 1
ATOM 708 C CA . THR A 1 98 ? 2.332 13.597 -1.446 1.00 92.56 98 THR A CA 1
ATOM 709 C C . THR A 1 98 ? 2.130 13.630 0.067 1.00 92.56 98 THR A C 1
ATOM 711 O O . THR A 1 98 ? 2.356 14.656 0.704 1.00 92.56 98 THR A O 1
ATOM 714 N N . ASN A 1 99 ? 1.691 12.512 0.650 1.00 93.88 99 ASN A N 1
ATOM 715 C CA . ASN A 1 99 ? 1.527 12.351 2.091 1.00 93.88 99 ASN A CA 1
ATOM 716 C C . ASN A 1 99 ? 2.098 11.003 2.503 1.00 93.88 99 ASN A C 1
ATOM 718 O O . ASN A 1 99 ? 1.913 10.006 1.802 1.00 93.88 99 ASN A O 1
ATOM 722 N N . THR A 1 100 ? 2.718 10.964 3.675 1.00 94.81 100 THR A N 1
ATOM 723 C CA . THR A 1 100 ? 3.281 9.739 4.235 1.00 94.81 100 THR A CA 1
ATOM 724 C C . THR A 1 100 ? 2.920 9.597 5.701 1.00 94.81 100 THR A C 1
ATOM 726 O O . THR A 1 100 ? 2.761 10.589 6.405 1.00 94.81 100 THR A O 1
ATOM 729 N N . THR A 1 101 ? 2.867 8.368 6.198 1.00 95.06 101 THR A N 1
ATOM 730 C CA . THR A 1 101 ? 2.809 8.102 7.639 1.00 95.06 101 THR A CA 1
ATOM 731 C C . THR A 1 101 ? 3.667 6.894 8.000 1.00 95.06 101 THR A C 1
ATOM 733 O O . THR A 1 101 ? 4.401 6.365 7.170 1.00 95.06 101 THR A O 1
ATOM 736 N N . SER A 1 102 ? 3.621 6.475 9.261 1.00 95.31 102 SER A N 1
ATOM 737 C CA . SER A 1 102 ? 4.271 5.248 9.716 1.00 95.31 102 SER A CA 1
ATOM 738 C C . SER A 1 102 ? 3.234 4.199 10.092 1.00 95.31 102 SER A C 1
ATOM 740 O O . SER A 1 102 ? 2.257 4.500 10.779 1.00 95.31 102 SER A O 1
ATOM 742 N N . PHE A 1 103 ? 3.487 2.954 9.704 1.00 94.94 103 PHE A N 1
ATOM 743 C CA . PHE A 1 103 ? 2.706 1.792 10.127 1.00 94.94 103 PHE A CA 1
ATOM 744 C C . PHE A 1 103 ? 3.563 0.882 11.007 1.00 94.94 103 PHE A C 1
ATOM 746 O O . PHE A 1 103 ? 4.788 0.906 10.941 1.00 94.94 103 PHE A O 1
ATOM 753 N N . THR A 1 104 ? 2.938 0.085 11.874 1.00 93.38 104 THR A N 1
ATOM 754 C CA . THR A 1 104 ? 3.640 -0.957 12.642 1.00 93.38 104 THR A CA 1
ATOM 755 C C . THR A 1 104 ? 3.102 -2.316 12.244 1.00 93.38 104 THR A C 1
ATOM 757 O O . THR A 1 104 ? 2.017 -2.678 12.681 1.00 93.38 104 THR A O 1
ATOM 760 N N . VAL A 1 105 ? 3.860 -3.069 11.457 1.00 90.75 105 VAL A N 1
ATOM 761 C CA . VAL A 1 105 ? 3.454 -4.371 10.924 1.00 90.75 105 VAL A CA 1
ATOM 762 C C . VAL A 1 105 ? 4.112 -5.476 11.736 1.00 90.75 105 VAL A C 1
ATOM 764 O O . VAL A 1 105 ? 5.336 -5.567 11.780 1.00 90.75 105 VAL A O 1
ATOM 767 N N . TYR A 1 106 ? 3.314 -6.264 12.459 1.00 86.62 106 TYR A N 1
ATOM 768 C CA . TYR A 1 106 ? 3.781 -7.334 13.356 1.00 86.62 106 TYR A CA 1
ATOM 769 C C . TYR A 1 106 ? 4.908 -6.913 14.320 1.00 86.62 106 TYR A C 1
ATOM 771 O O . TYR A 1 106 ? 5.784 -7.698 14.680 1.00 86.62 106 TYR A O 1
ATOM 779 N N . GLY A 1 107 ? 4.872 -5.656 14.774 1.00 86.19 107 GLY A N 1
ATOM 780 C CA . GLY A 1 107 ? 5.861 -5.079 15.693 1.00 86.19 107 GLY A CA 1
ATOM 781 C C . GLY A 1 107 ? 7.028 -4.347 15.022 1.00 86.19 107 GLY A C 1
ATOM 782 O O . GLY A 1 107 ? 7.780 -3.672 15.723 1.00 86.19 107 GLY A O 1
ATOM 783 N N . THR A 1 108 ? 7.142 -4.401 13.697 1.00 91.12 108 THR A N 1
ATOM 784 C CA . THR A 1 108 ? 8.142 -3.659 12.920 1.00 91.12 108 THR A CA 1
ATOM 785 C C . THR A 1 108 ? 7.569 -2.323 12.461 1.00 91.12 108 THR A C 1
ATOM 787 O O . THR A 1 108 ? 6.532 -2.279 11.803 1.00 91.12 108 THR A O 1
ATOM 790 N N . GLY A 1 109 ? 8.221 -1.218 12.822 1.00 94.88 109 GLY A N 1
ATOM 791 C CA . GLY A 1 109 ? 7.853 0.111 12.335 1.00 94.88 109 GLY A CA 1
ATOM 792 C C . GLY A 1 109 ? 8.336 0.324 10.902 1.00 94.88 109 GLY A C 1
ATOM 793 O O . GLY A 1 109 ? 9.529 0.198 10.650 1.00 94.88 109 GLY A O 1
ATOM 794 N N . ILE A 1 110 ? 7.425 0.678 10.000 1.00 96.81 110 ILE A N 1
ATOM 795 C CA . ILE A 1 110 ? 7.720 1.030 8.610 1.00 96.81 110 ILE A CA 1
ATOM 796 C C . ILE A 1 110 ? 7.432 2.529 8.444 1.00 96.81 110 ILE A C 1
ATOM 798 O O . ILE A 1 110 ? 6.263 2.926 8.537 1.00 96.81 110 ILE A O 1
ATOM 802 N N . PRO A 1 111 ? 8.465 3.377 8.291 1.00 96.38 111 PRO A N 1
ATOM 803 C CA . PRO A 1 111 ? 8.299 4.812 8.087 1.00 96.38 111 PRO A CA 1
ATOM 804 C C . PRO A 1 111 ? 7.956 5.139 6.628 1.00 96.38 111 PRO A C 1
ATOM 806 O O . PRO A 1 111 ? 8.059 4.285 5.754 1.00 96.38 111 PRO A O 1
ATOM 809 N N . ASN A 1 112 ? 7.598 6.400 6.370 1.00 95.94 112 ASN A N 1
ATOM 810 C CA . ASN A 1 112 ? 7.440 6.973 5.026 1.00 95.94 112 ASN A CA 1
ATOM 811 C C . ASN A 1 112 ? 6.448 6.236 4.109 1.00 95.94 112 ASN A C 1
ATOM 813 O O . ASN A 1 112 ? 6.528 6.353 2.892 1.00 95.94 112 ASN A O 1
ATOM 817 N N . VAL A 1 113 ? 5.484 5.512 4.679 1.00 97.19 113 VAL A N 1
ATOM 818 C CA . VAL A 1 113 ? 4.475 4.788 3.906 1.00 97.19 113 VAL A CA 1
ATOM 819 C C . VAL A 1 113 ? 3.580 5.807 3.204 1.00 97.19 113 VAL A C 1
ATOM 821 O O . VAL A 1 113 ? 2.933 6.591 3.909 1.00 97.19 113 VAL A O 1
ATOM 824 N N . PRO A 1 114 ? 3.515 5.821 1.862 1.00 95.88 114 PRO A N 1
ATOM 825 C CA . PRO A 1 114 ? 2.663 6.742 1.122 1.00 95.88 114 PRO A CA 1
ATOM 826 C C . PRO A 1 114 ? 1.201 6.437 1.427 1.00 95.88 114 PRO A C 1
ATOM 828 O O . PRO A 1 114 ? 0.822 5.267 1.449 1.00 95.88 114 PRO A O 1
ATOM 831 N N . ILE A 1 115 ? 0.380 7.463 1.669 1.00 95.44 115 ILE A N 1
ATOM 832 C CA . ILE A 1 115 ? -1.021 7.288 2.080 1.00 95.44 115 ILE A CA 1
ATOM 833 C C . ILE A 1 115 ? -2.019 8.094 1.259 1.00 95.44 115 ILE A C 1
ATOM 835 O O . ILE A 1 115 ? -1.731 9.203 0.811 1.00 95.44 115 ILE A O 1
ATOM 839 N N . ILE A 1 116 ? -3.243 7.566 1.182 1.00 93.31 116 ILE A N 1
ATOM 840 C CA . ILE A 1 116 ? -4.430 8.258 0.672 1.00 93.31 116 ILE A CA 1
ATOM 841 C C . ILE A 1 116 ? -5.584 8.237 1.669 1.00 93.31 116 ILE A C 1
ATOM 843 O O . ILE A 1 116 ? -5.647 7.394 2.565 1.00 93.31 116 ILE A O 1
ATOM 847 N N . ASN A 1 117 ? -6.529 9.158 1.488 1.00 91.94 117 ASN A N 1
ATOM 848 C CA . ASN A 1 117 ? -7.775 9.188 2.241 1.00 91.94 117 ASN A CA 1
ATOM 849 C C . ASN A 1 117 ? -8.777 8.198 1.627 1.00 91.94 117 ASN A C 1
ATOM 851 O O . ASN A 1 117 ? -9.309 8.445 0.543 1.00 91.94 117 ASN A O 1
ATOM 855 N N . SER A 1 118 ? -9.074 7.111 2.339 1.00 89.94 118 SER A N 1
ATOM 856 C CA . SER A 1 118 ? -9.926 6.027 1.832 1.00 89.94 118 SER A CA 1
ATOM 857 C C . SER A 1 118 ? -11.374 6.468 1.578 1.00 89.94 118 SER A C 1
ATOM 859 O O . SER A 1 118 ? -12.041 5.882 0.735 1.00 89.94 118 SER A O 1
ATOM 861 N N . ILE A 1 119 ? -11.854 7.524 2.254 1.00 85.38 119 ILE A N 1
ATOM 862 C CA . ILE A 1 119 ? -13.244 8.012 2.139 1.00 85.38 119 ILE A CA 1
ATOM 863 C C . ILE A 1 119 ? -13.403 9.211 1.197 1.00 85.38 119 ILE A C 1
ATOM 865 O O . ILE A 1 119 ? -14.519 9.669 0.945 1.00 85.38 119 ILE A O 1
ATOM 869 N N . MET A 1 120 ? -12.290 9.771 0.716 1.00 83.69 120 MET A N 1
ATOM 870 C CA . MET A 1 120 ? -12.260 10.925 -0.183 1.00 83.69 120 MET A CA 1
ATOM 871 C C . MET A 1 120 ? -10.956 10.919 -0.989 1.00 83.69 120 MET A C 1
ATOM 873 O O . MET A 1 120 ? -10.095 11.774 -0.795 1.00 83.69 120 MET A O 1
ATOM 877 N N . MET A 1 121 ? -10.814 9.956 -1.903 1.00 76.38 121 MET A N 1
ATOM 878 C CA . MET A 1 121 ? -9.564 9.725 -2.650 1.00 76.38 121 MET A CA 1
ATOM 879 C C . MET A 1 121 ? -9.109 10.914 -3.513 1.00 76.38 121 MET A C 1
ATOM 881 O O . MET A 1 121 ? -7.940 10.998 -3.856 1.00 76.38 121 MET A O 1
ATOM 885 N N . THR A 1 122 ? -10.001 11.857 -3.833 1.00 73.38 122 THR A N 1
ATOM 886 C CA . THR A 1 122 ? -9.672 13.096 -4.563 1.00 73.38 122 THR A CA 1
ATOM 887 C C . THR A 1 122 ? -9.090 14.203 -3.670 1.00 73.38 122 THR A C 1
ATOM 889 O O . THR A 1 122 ? -8.873 15.321 -4.135 1.00 73.38 122 THR A O 1
ATOM 892 N N . ASN A 1 123 ? -8.939 13.964 -2.363 1.00 69.81 123 ASN A N 1
ATOM 893 C CA . ASN A 1 123 ? -8.373 14.922 -1.417 1.00 69.81 123 ASN A CA 1
ATOM 894 C C . ASN A 1 123 ? -6.942 14.522 -1.046 1.00 69.81 123 ASN A C 1
ATOM 896 O O . ASN A 1 123 ? -6.735 13.618 -0.236 1.00 69.81 123 ASN A O 1
ATOM 900 N N . HIS A 1 124 ? -5.978 15.269 -1.585 1.00 72.12 124 HIS A N 1
ATOM 901 C CA . HIS A 1 124 ? -4.548 15.006 -1.413 1.00 72.12 124 HIS A CA 1
ATOM 902 C C . HIS A 1 124 ? -3.868 15.920 -0.378 1.00 72.12 124 HIS A C 1
ATOM 904 O O . HIS A 1 124 ? -2.671 15.801 -0.158 1.00 72.12 124 HIS A O 1
ATOM 910 N N . THR A 1 125 ? -4.580 16.856 0.264 1.00 70.81 125 THR A N 1
ATOM 911 C CA . THR A 1 125 ? -3.943 17.928 1.067 1.00 70.81 125 THR A CA 1
ATOM 912 C C . THR A 1 125 ? -4.158 17.812 2.578 1.00 70.81 125 THR A C 1
ATOM 914 O O . THR A 1 125 ? -3.660 18.641 3.337 1.00 70.81 125 THR A O 1
ATOM 917 N N . SER A 1 126 ? -4.944 16.841 3.053 1.00 73.19 126 SER A N 1
ATOM 918 C CA . SER A 1 126 ? -5.227 16.651 4.489 1.00 73.19 126 SER A CA 1
ATOM 919 C C . SER A 1 126 ? -5.620 15.204 4.789 1.00 73.19 126 SER A C 1
ATOM 921 O O . SER A 1 126 ? -6.775 14.911 5.098 1.00 73.19 126 SER A O 1
ATOM 923 N N . ILE A 1 127 ? -4.656 14.296 4.638 1.00 85.19 127 ILE A N 1
ATOM 924 C CA . ILE A 1 127 ? -4.888 12.849 4.745 1.00 85.19 127 ILE A CA 1
ATOM 925 C C . ILE A 1 127 ? -4.609 12.333 6.158 1.00 85.19 127 ILE A C 1
ATOM 927 O O . ILE A 1 127 ? -5.358 11.502 6.656 1.00 85.19 127 ILE A O 1
ATOM 931 N N . GLU A 1 128 ? -3.597 12.868 6.845 1.00 79.19 128 GLU A N 1
ATOM 932 C CA . GLU A 1 128 ? -3.156 12.370 8.161 1.00 79.19 128 GLU A CA 1
ATOM 933 C C . GLU A 1 128 ? -4.227 12.440 9.265 1.00 79.19 128 GLU A C 1
ATOM 935 O O . GLU A 1 128 ? -4.151 11.710 10.251 1.00 79.19 128 GLU A O 1
ATOM 940 N N . SER A 1 129 ? -5.234 13.305 9.113 1.00 82.00 129 SER A N 1
ATOM 941 C CA . SER A 1 129 ? -6.360 13.443 10.045 1.00 82.00 129 SER A CA 1
ATOM 942 C C . SER A 1 129 ? -7.630 12.713 9.596 1.00 82.00 129 SER A C 1
ATOM 944 O O . SER A 1 129 ? -8.664 12.816 10.261 1.00 82.00 129 SER A O 1
ATOM 946 N N . ALA A 1 130 ? -7.585 11.996 8.470 1.00 89.62 130 ALA A N 1
ATOM 947 C CA . ALA A 1 130 ? -8.715 11.215 7.997 1.00 89.62 130 ALA A CA 1
ATOM 948 C C . ALA A 1 130 ? -8.970 10.017 8.923 1.00 89.62 130 ALA A C 1
ATOM 950 O O . ALA A 1 130 ? -8.045 9.366 9.400 1.00 89.62 130 ALA A O 1
ATOM 951 N N . ASN A 1 131 ? -10.249 9.696 9.138 1.00 90.50 131 ASN A N 1
ATOM 952 C CA . ASN A 1 131 ? -10.649 8.530 9.934 1.00 90.50 131 ASN A CA 1
ATOM 953 C C . ASN A 1 131 ? -10.142 7.209 9.338 1.00 90.50 131 ASN A C 1
ATOM 955 O O . ASN A 1 131 ? -9.876 6.262 10.074 1.00 90.50 131 ASN A O 1
ATOM 959 N N . PHE A 1 132 ? -10.049 7.151 8.008 1.00 92.69 132 PHE A N 1
ATOM 960 C CA . PHE A 1 132 ? -9.574 5.991 7.273 1.00 92.69 132 PHE A CA 1
ATOM 961 C C . PHE A 1 132 ? -8.545 6.436 6.246 1.00 92.69 132 PHE A C 1
ATOM 963 O O . PHE A 1 132 ? -8.807 7.310 5.412 1.00 92.69 132 PHE A O 1
ATOM 970 N N . VAL A 1 133 ? -7.369 5.830 6.348 1.00 94.50 133 VAL A N 1
ATOM 971 C CA . VAL A 1 133 ? -6.247 6.031 5.440 1.00 94.50 133 VAL A CA 1
ATOM 972 C C . VAL A 1 133 ? -5.798 4.682 4.910 1.00 94.50 133 VAL A C 1
ATOM 974 O O . VAL A 1 133 ? -5.814 3.689 5.641 1.00 94.50 133 VAL A O 1
ATOM 977 N N . THR A 1 134 ? -5.374 4.641 3.654 1.00 95.00 134 THR A N 1
ATOM 978 C CA . THR A 1 134 ? -4.737 3.460 3.068 1.00 95.00 134 THR A CA 1
ATOM 979 C C . THR A 1 134 ? -3.314 3.805 2.694 1.00 95.00 134 THR A C 1
ATOM 981 O O . THR A 1 134 ? -3.100 4.814 2.031 1.00 95.00 134 THR A O 1
ATOM 984 N N . GLY A 1 135 ? -2.366 2.985 3.134 1.00 96.50 135 GLY A N 1
ATOM 985 C CA . GLY A 1 135 ? -0.973 3.038 2.727 1.00 96.50 135 GLY A CA 1
ATOM 986 C C . GLY A 1 135 ? -0.602 1.925 1.756 1.00 96.50 135 GLY A C 1
ATOM 987 O O . GLY A 1 135 ? -1.315 0.921 1.683 1.00 96.50 135 GLY A O 1
ATOM 988 N N . ILE A 1 136 ? 0.514 2.092 1.043 1.00 97.44 136 ILE A N 1
ATOM 989 C CA . ILE A 1 136 ? 1.068 1.062 0.151 1.00 97.44 136 ILE A CA 1
ATOM 990 C C . ILE A 1 136 ? 2.466 0.654 0.608 1.00 97.44 136 ILE A C 1
ATOM 992 O O . ILE A 1 136 ? 3.348 1.489 0.815 1.00 97.44 136 ILE A O 1
ATOM 996 N N . LEU A 1 137 ? 2.645 -0.653 0.736 1.00 97.94 137 LEU A N 1
ATOM 997 C CA . LEU A 1 137 ? 3.901 -1.335 0.993 1.00 97.94 137 LEU A CA 1
ATOM 998 C C . LEU A 1 137 ? 4.219 -2.274 -0.176 1.00 97.94 137 LEU A C 1
ATOM 1000 O O . LEU A 1 137 ? 3.333 -2.610 -0.965 1.00 97.94 137 LEU A O 1
ATOM 1004 N N . TRP A 1 138 ? 5.451 -2.759 -0.231 1.00 97.31 138 TRP A N 1
ATOM 1005 C CA . TRP A 1 138 ? 5.875 -3.827 -1.130 1.00 97.31 138 TRP A CA 1
ATOM 1006 C C . TRP A 1 138 ? 6.693 -4.880 -0.373 1.00 97.31 138 TRP A C 1
ATOM 1008 O O . TRP A 1 138 ? 7.330 -4.571 0.636 1.00 97.31 138 TRP A O 1
ATOM 1018 N N . ASP A 1 139 ? 6.611 -6.132 -0.820 1.00 97.31 139 ASP A N 1
ATOM 1019 C CA . ASP A 1 139 ? 7.377 -7.263 -0.289 1.00 97.31 139 ASP A CA 1
ATOM 1020 C C . ASP A 1 139 ? 8.657 -7.473 -1.102 1.00 97.31 139 ASP A C 1
ATOM 1022 O O . ASP A 1 139 ? 8.604 -7.926 -2.246 1.00 97.31 139 ASP A O 1
ATOM 1026 N N . ALA A 1 140 ? 9.802 -7.198 -0.477 1.00 96.88 140 ALA A N 1
ATOM 1027 C CA . ALA A 1 140 ? 11.123 -7.296 -1.092 1.00 96.88 140 ALA A CA 1
ATOM 1028 C C . ALA A 1 140 ? 11.683 -8.730 -1.150 1.00 96.88 140 ALA A C 1
ATOM 1030 O O . ALA A 1 140 ? 12.868 -8.936 -1.396 1.00 96.88 140 ALA A O 1
ATOM 1031 N N . THR A 1 141 ? 10.879 -9.768 -0.901 1.00 95.75 141 THR A N 1
ATOM 1032 C CA . THR A 1 141 ? 11.372 -11.158 -0.904 1.00 95.75 141 THR A CA 1
ATOM 1033 C C . THR A 1 141 ? 11.923 -11.599 -2.266 1.00 95.75 141 THR A C 1
ATOM 1035 O O . THR A 1 141 ? 12.840 -12.423 -2.314 1.00 95.75 141 THR A O 1
ATOM 1038 N N . SER A 1 142 ? 11.368 -11.082 -3.363 1.00 93.75 142 SER A N 1
ATOM 1039 C CA . SER A 1 142 ? 11.805 -11.365 -4.738 1.00 93.75 142 SER A CA 1
ATOM 1040 C C . SER A 1 142 ? 12.755 -10.320 -5.330 1.00 93.75 142 SER A C 1
ATOM 1042 O O . SER A 1 142 ? 13.238 -10.550 -6.442 1.00 93.75 142 SER A O 1
ATOM 1044 N N . ASP A 1 143 ? 13.021 -9.238 -4.593 1.0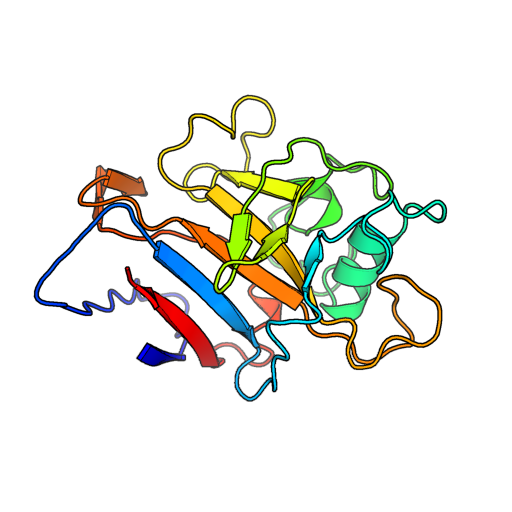0 94.88 143 ASP A N 1
ATOM 1045 C CA . ASP A 1 143 ? 13.865 -8.107 -4.995 1.00 94.88 143 ASP A CA 1
ATOM 1046 C C . ASP A 1 143 ? 15.291 -8.564 -5.323 1.00 94.88 143 ASP A C 1
ATOM 1048 O O . ASP A 1 143 ? 15.903 -9.372 -4.606 1.00 94.88 143 ASP A O 1
ATOM 1052 N N . LYS A 1 144 ? 15.844 -8.042 -6.419 1.00 94.56 144 LYS A N 1
ATOM 1053 C CA . LYS A 1 144 ? 17.237 -8.262 -6.825 1.00 94.56 144 LYS A CA 1
ATOM 1054 C C . LYS A 1 144 ? 18.046 -6.981 -6.970 1.00 94.56 144 LYS A C 1
ATOM 1056 O O . LYS A 1 144 ? 19.261 -7.081 -7.180 1.00 94.56 144 LYS A O 1
ATOM 1061 N N . ASN A 1 145 ? 17.423 -5.811 -6.909 1.00 93.25 145 ASN A N 1
ATOM 1062 C CA . ASN A 1 145 ? 18.040 -4.542 -7.283 1.00 93.25 145 ASN A CA 1
ATOM 1063 C C . ASN A 1 145 ? 17.997 -3.487 -6.152 1.00 93.25 145 ASN A C 1
ATOM 1065 O O . ASN A 1 145 ? 18.711 -2.486 -6.249 1.00 93.25 145 ASN A O 1
ATOM 1069 N N . GLY A 1 146 ? 17.259 -3.756 -5.072 1.00 94.69 146 GLY A N 1
ATOM 1070 C CA . GLY A 1 146 ? 17.121 -2.910 -3.895 1.00 94.69 146 GLY A CA 1
ATOM 1071 C C . GLY A 1 146 ? 15.843 -2.068 -3.849 1.00 94.69 146 GLY A C 1
ATOM 1072 O O . GLY A 1 146 ? 15.693 -1.331 -2.876 1.00 94.69 146 GLY A O 1
ATOM 1073 N N . TYR A 1 147 ? 14.960 -2.125 -4.850 1.00 94.88 147 TYR A N 1
ATOM 1074 C CA . TYR A 1 147 ? 13.788 -1.255 -4.969 1.00 94.88 147 TYR A CA 1
ATOM 1075 C C . TYR A 1 147 ? 12.671 -1.867 -5.820 1.00 94.88 147 TYR A C 1
ATOM 1077 O O . TYR A 1 147 ? 12.924 -2.652 -6.723 1.00 94.88 147 TYR A O 1
ATOM 1085 N N . TYR A 1 148 ? 11.434 -1.423 -5.586 1.00 96.25 148 TYR A N 1
ATOM 1086 C CA . TYR A 1 148 ? 10.284 -1.898 -6.353 1.00 96.25 148 TYR A CA 1
ATOM 1087 C C . TYR A 1 148 ? 10.404 -1.544 -7.841 1.00 96.25 148 TYR A C 1
ATOM 1089 O O . TYR A 1 148 ? 10.556 -0.367 -8.176 1.00 96.25 148 TYR A O 1
ATOM 1097 N N . ASP A 1 149 ? 10.284 -2.531 -8.730 1.00 94.94 149 ASP A N 1
ATOM 1098 C CA . ASP A 1 149 ? 10.353 -2.306 -10.175 1.00 94.94 149 ASP A CA 1
ATOM 1099 C C . ASP A 1 149 ? 9.388 -3.191 -10.992 1.00 94.94 149 ASP A C 1
ATOM 1101 O O . ASP A 1 149 ? 8.489 -3.849 -10.473 1.00 94.94 149 ASP A O 1
ATOM 1105 N N . THR A 1 150 ? 9.505 -3.151 -12.323 1.00 93.19 150 THR A N 1
ATOM 1106 C CA . THR A 1 150 ? 8.658 -3.944 -13.242 1.00 93.19 150 THR A CA 1
ATOM 1107 C C . THR A 1 150 ? 9.254 -5.291 -13.653 1.00 93.19 150 THR A C 1
ATOM 1109 O O . THR A 1 150 ? 8.679 -6.010 -14.476 1.00 93.19 150 THR A O 1
ATOM 1112 N N . THR A 1 151 ? 10.442 -5.621 -13.155 1.00 92.12 151 THR A N 1
ATOM 1113 C CA . THR A 1 151 ? 11.219 -6.798 -13.553 1.00 92.12 151 THR A CA 1
ATOM 1114 C C . THR A 1 151 ? 11.186 -7.901 -12.507 1.00 92.12 151 THR A C 1
ATOM 1116 O O . THR A 1 151 ? 11.197 -9.084 -12.874 1.00 92.12 151 THR A O 1
ATOM 1119 N N . ASP A 1 152 ? 11.112 -7.527 -11.234 1.00 89.94 152 ASP A N 1
ATOM 1120 C CA . ASP A 1 152 ? 10.954 -8.434 -10.112 1.00 89.94 152 ASP A CA 1
ATOM 1121 C C . ASP A 1 152 ? 9.451 -8.650 -9.799 1.00 89.94 152 ASP A C 1
ATOM 1123 O O . ASP A 1 152 ? 8.613 -7.768 -9.963 1.00 89.94 152 ASP A O 1
ATOM 1127 N N . ASP A 1 153 ? 9.066 -9.880 -9.424 1.00 86.19 153 ASP A N 1
ATOM 1128 C CA . ASP A 1 153 ? 7.660 -10.278 -9.169 1.00 86.19 153 ASP A CA 1
ATOM 1129 C C . ASP A 1 153 ? 7.230 -9.894 -7.741 1.00 86.19 153 ASP A C 1
ATOM 1131 O O . ASP A 1 153 ? 6.820 -10.724 -6.926 1.00 86.19 153 ASP A O 1
ATOM 1135 N N . GLU A 1 154 ? 7.439 -8.624 -7.406 1.00 93.88 154 GLU A N 1
ATOM 1136 C CA . GLU A 1 154 ? 7.242 -8.084 -6.067 1.00 93.88 154 GLU A CA 1
ATOM 1137 C C . GLU A 1 154 ? 5.767 -7.831 -5.793 1.00 93.88 154 GLU A C 1
ATOM 1139 O O . GLU A 1 154 ? 5.010 -7.297 -6.611 1.00 93.88 154 GLU A O 1
ATOM 1144 N N . THR A 1 155 ? 5.338 -8.194 -4.588 1.00 93.62 155 THR A N 1
ATOM 1145 C CA . THR A 1 155 ? 3.931 -8.083 -4.219 1.00 93.62 155 THR A CA 1
ATOM 1146 C C . THR A 1 155 ? 3.650 -6.774 -3.498 1.00 93.62 155 THR A C 1
ATOM 1148 O O . THR A 1 155 ? 4.252 -6.476 -2.467 1.00 93.62 155 THR A O 1
ATOM 1151 N N . LEU A 1 156 ? 2.662 -6.027 -3.991 1.00 95.81 156 LEU A N 1
ATOM 1152 C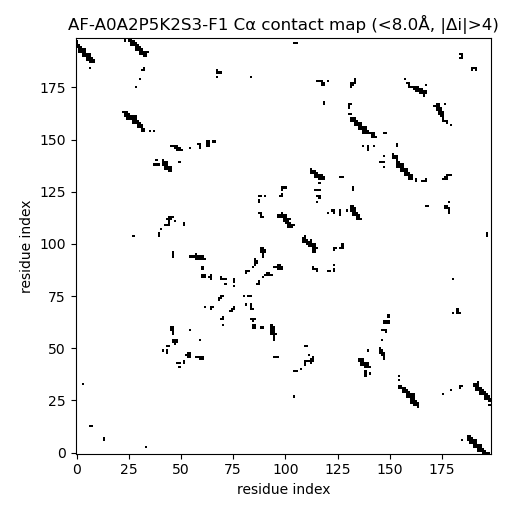 CA . LEU A 1 156 ? 2.116 -4.867 -3.292 1.00 95.81 156 LEU A CA 1
ATOM 1153 C C . LEU A 1 156 ? 1.187 -5.290 -2.150 1.00 95.81 156 LEU A C 1
ATOM 1155 O O . LEU A 1 156 ? 0.340 -6.176 -2.298 1.00 95.81 156 LEU A O 1
ATOM 1159 N N . VAL A 1 157 ? 1.307 -4.593 -1.023 1.00 96.00 157 VAL A N 1
ATOM 1160 C CA . VAL A 1 157 ? 0.469 -4.773 0.162 1.00 96.00 157 VAL A CA 1
ATOM 1161 C C . VAL A 1 157 ? -0.163 -3.444 0.544 1.00 96.00 157 VAL A C 1
ATOM 1163 O O . VAL A 1 157 ? 0.521 -2.481 0.879 1.00 96.00 157 VAL A O 1
ATOM 1166 N N . PHE A 1 158 ? -1.491 -3.396 0.545 1.00 95.94 158 PHE A N 1
ATOM 1167 C CA . PHE A 1 158 ? -2.245 -2.225 0.978 1.00 95.94 158 PHE A CA 1
ATOM 1168 C C . PHE A 1 158 ? -2.544 -2.357 2.463 1.00 95.94 158 PHE A C 1
ATOM 1170 O O . PHE A 1 158 ? -3.040 -3.389 2.908 1.00 95.94 158 PHE A O 1
ATOM 1177 N N . VAL A 1 159 ? -2.250 -1.323 3.243 1.00 96.00 159 VAL A N 1
ATOM 1178 C CA . VAL A 1 159 ? -2.399 -1.344 4.700 1.00 96.00 159 VAL A CA 1
ATOM 1179 C C . VAL A 1 159 ? -3.344 -0.247 5.163 1.00 96.00 159 VAL A C 1
ATOM 1181 O O . VAL A 1 159 ? -3.287 0.886 4.696 1.00 96.00 159 VAL A O 1
ATOM 1184 N N . THR A 1 160 ? -4.212 -0.553 6.116 1.00 94.38 160 THR A N 1
ATOM 1185 C CA . THR A 1 160 ? -5.028 0.453 6.797 1.00 94.38 160 THR A CA 1
ATOM 1186 C C . THR A 1 160 ? -5.107 0.161 8.286 1.00 94.38 160 THR A C 1
ATOM 1188 O O . THR A 1 160 ? -5.019 -0.988 8.722 1.00 94.38 160 THR A O 1
ATOM 1191 N N . LYS A 1 161 ? -5.235 1.216 9.087 1.00 92.12 161 LYS A N 1
ATOM 1192 C CA . LYS A 1 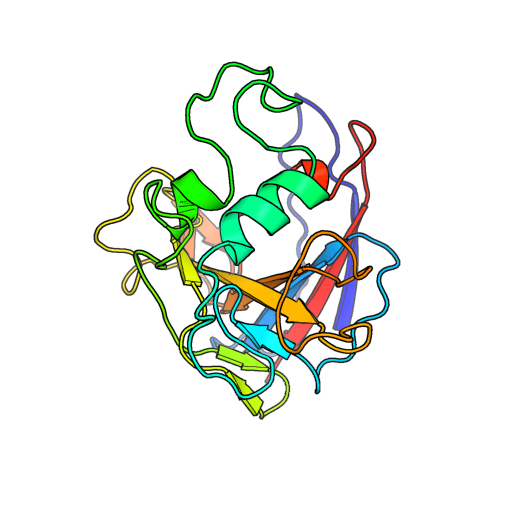161 ? -5.390 1.101 10.534 1.00 92.12 161 LYS A CA 1
ATOM 1193 C C . LYS A 1 161 ? -6.852 0.814 10.877 1.00 92.12 161 LYS A C 1
ATOM 1195 O O . LYS A 1 161 ? -7.758 1.429 10.319 1.00 92.12 161 LYS A O 1
ATOM 1200 N N . ILE A 1 162 ? -7.070 -0.064 11.850 1.00 89.50 162 ILE A N 1
ATOM 1201 C CA . ILE A 1 162 ? -8.389 -0.243 12.458 1.00 89.50 162 ILE A CA 1
ATOM 1202 C C . ILE A 1 162 ? -8.740 1.001 13.282 1.00 89.50 162 ILE A C 1
ATOM 1204 O O . ILE A 1 162 ? -7.986 1.400 14.173 1.00 89.50 162 ILE A O 1
ATOM 1208 N N . THR A 1 163 ? -9.910 1.572 13.003 1.00 90.00 163 THR A N 1
ATOM 1209 C CA . THR A 1 163 ? -10.468 2.721 13.723 1.00 90.00 163 THR A CA 1
ATOM 1210 C C . THR A 1 163 ? -11.910 2.409 14.114 1.00 90.00 163 THR A C 1
ATOM 1212 O O . THR A 1 163 ? -12.815 2.434 13.283 1.00 90.00 163 THR A O 1
ATOM 1215 N N . VAL A 1 164 ? -12.126 2.082 15.384 1.00 88.19 164 VAL A N 1
ATOM 1216 C CA . VAL A 1 164 ? -13.368 1.551 15.946 1.00 88.19 164 VAL A CA 1
ATOM 1217 C C . VAL A 1 164 ? -14.514 2.538 15.792 1.00 88.19 164 VAL A C 1
ATOM 1219 O O . VAL A 1 164 ? -14.447 3.691 16.223 1.00 88.19 164 VAL A O 1
ATOM 1222 N N . ALA A 1 165 ? -15.617 2.046 15.222 1.00 88.50 165 ALA A N 1
ATOM 1223 C CA . ALA A 1 165 ? -16.869 2.777 15.062 1.00 88.50 165 ALA A CA 1
ATOM 1224 C C . ALA A 1 165 ? -16.695 4.181 14.445 1.00 88.50 165 ALA A C 1
ATOM 1226 O O . ALA A 1 165 ? -17.480 5.101 14.731 1.00 88.50 165 ALA A O 1
ATOM 1227 N N . ALA A 1 166 ? -15.676 4.346 13.598 1.00 90.81 166 ALA A N 1
ATOM 1228 C CA . ALA A 1 166 ? -15.404 5.588 12.907 1.00 90.81 166 ALA A CA 1
ATOM 1229 C C . ALA A 1 166 ? -16.384 5.785 11.755 1.00 90.81 166 ALA A C 1
ATOM 1231 O O . ALA A 1 166 ? -16.888 4.843 11.144 1.00 90.81 166 ALA A O 1
ATOM 1232 N N . LYS A 1 167 ? -16.698 7.052 11.486 1.00 91.62 167 LYS A N 1
ATOM 1233 C CA . LYS A 1 167 ? -17.624 7.423 10.421 1.00 91.62 167 LYS A CA 1
ATOM 1234 C C . LYS A 1 167 ? -16.905 7.314 9.078 1.00 91.62 167 LYS A C 1
ATOM 1236 O O . LYS A 1 167 ? -15.975 8.090 8.847 1.00 91.62 167 LYS A O 1
ATOM 1241 N N . GLY A 1 168 ? -17.348 6.391 8.229 1.00 89.00 168 GLY A N 1
ATOM 1242 C CA . GLY A 1 168 ? -16.788 6.176 6.896 1.00 89.00 168 GLY A CA 1
ATOM 1243 C C . GLY A 1 168 ? -17.655 6.724 5.769 1.00 89.00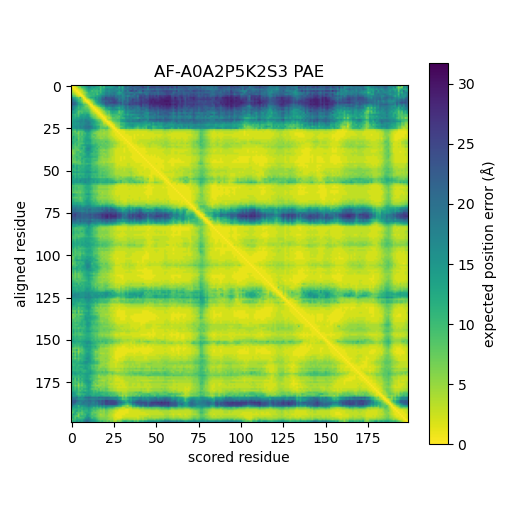 168 GLY A C 1
ATOM 1244 O O . GLY A 1 168 ? -18.530 7.579 5.991 1.00 89.00 168 GLY A O 1
ATOM 1245 N N . LEU A 1 169 ? -17.419 6.235 4.550 1.00 85.19 169 LEU A N 1
ATOM 1246 C CA . LEU A 1 169 ? -18.198 6.622 3.375 1.00 85.19 169 LEU A CA 1
ATOM 1247 C C . LEU A 1 169 ? -19.692 6.313 3.585 1.00 85.19 169 LEU A C 1
ATOM 1249 O O . LEU A 1 169 ? -20.088 5.315 4.187 1.00 85.19 169 LEU A O 1
ATOM 1253 N N . GLY A 1 170 ? -20.561 7.230 3.152 1.00 85.06 170 GLY A N 1
ATOM 1254 C CA . GLY A 1 170 ? -22.009 7.103 3.368 1.00 85.06 170 GLY A CA 1
ATOM 1255 C C . GLY A 1 170 ? -22.474 7.345 4.811 1.00 85.06 170 GLY A C 1
ATOM 1256 O O . GLY A 1 170 ? -23.652 7.167 5.101 1.00 85.06 170 GLY A O 1
ATOM 1257 N N . SER A 1 171 ? -21.598 7.819 5.708 1.00 84.31 171 SER A N 1
ATOM 1258 C CA . SER A 1 171 ? -21.897 8.138 7.116 1.00 84.31 171 SER A CA 1
ATOM 1259 C C . SER A 1 171 ? -22.160 6.951 8.050 1.00 84.31 171 SER A C 1
ATOM 1261 O O . SER A 1 171 ? -22.482 7.180 9.220 1.00 84.31 171 SER A O 1
ATOM 1263 N N . ASN A 1 172 ? -21.987 5.716 7.579 1.00 86.62 172 ASN A N 1
ATOM 1264 C CA . ASN A 1 172 ? -22.064 4.529 8.425 1.00 86.62 172 ASN A CA 1
ATOM 1265 C C . ASN A 1 172 ? -20.832 4.419 9.329 1.00 86.62 172 ASN A C 1
ATOM 1267 O O . ASN A 1 172 ? -19.781 4.997 9.045 1.00 86.62 172 ASN A O 1
ATOM 1271 N N . LYS A 1 173 ? -20.996 3.714 10.452 1.00 89.44 173 LYS A N 1
ATOM 1272 C CA . LYS A 1 173 ? -19.904 3.419 11.377 1.00 89.44 173 LYS A CA 1
ATOM 1273 C C . LYS A 1 173 ? -19.397 2.006 11.143 1.00 89.44 173 LYS A C 1
ATOM 1275 O O . LYS A 1 173 ? -20.195 1.072 11.157 1.00 89.44 173 LYS A O 1
ATOM 1280 N N . HIS A 1 174 ? -18.088 1.872 11.006 1.00 87.44 174 HIS A N 1
ATOM 1281 C CA . HIS A 1 174 ? -17.382 0.603 10.856 1.00 87.44 174 HIS A CA 1
ATOM 1282 C C . HIS A 1 174 ? -15.941 0.762 11.330 1.00 87.44 174 HIS A C 1
ATOM 1284 O O . HIS A 1 174 ? -15.528 1.852 11.722 1.00 87.44 174 HIS A O 1
ATOM 1290 N N . ASN A 1 175 ? -15.200 -0.342 11.332 1.00 87.88 175 ASN A N 1
ATOM 1291 C CA . ASN A 1 175 ? -13.874 -0.396 11.941 1.00 87.88 175 ASN A CA 1
ATOM 1292 C C . ASN A 1 175 ? -12.735 -0.255 10.924 1.00 87.88 175 ASN A C 1
ATOM 1294 O O . ASN A 1 175 ? -11.597 -0.007 11.310 1.00 87.88 175 ASN A O 1
ATOM 1298 N N . CYS A 1 176 ? -13.017 -0.439 9.634 1.00 87.81 176 CYS A N 1
ATOM 1299 C CA . CYS A 1 176 ? -12.008 -0.459 8.584 1.00 87.81 176 CYS A CA 1
ATOM 1300 C C . CYS A 1 176 ? -12.608 -0.005 7.250 1.00 87.81 176 CYS A C 1
ATOM 1302 O O . CYS A 1 176 ? -13.687 -0.463 6.874 1.00 87.81 176 CYS A O 1
ATOM 1304 N N . GLU A 1 177 ? -11.901 0.868 6.541 1.00 90.06 177 GLU A N 1
ATOM 1305 C CA . GLU A 1 177 ? -12.192 1.248 5.163 1.00 90.06 177 GLU A CA 1
ATOM 1306 C C . GLU A 1 177 ? -10.865 1.391 4.427 1.00 90.06 177 GLU A C 1
ATOM 1308 O O . GLU A 1 177 ? -9.904 1.925 4.980 1.00 90.06 177 GLU A O 1
ATOM 1313 N N . PHE A 1 178 ? -10.802 0.895 3.197 1.00 88.88 178 PHE A N 1
ATOM 1314 C CA . PHE A 1 178 ? -9.585 0.927 2.404 1.00 88.88 178 PHE A CA 1
ATOM 1315 C C . PHE A 1 178 ? -9.886 1.272 0.950 1.00 88.88 178 PHE A C 1
ATOM 1317 O O . PHE A 1 178 ? -10.992 1.060 0.458 1.00 88.88 178 PHE A O 1
ATOM 1324 N N . ALA A 1 179 ? -8.869 1.787 0.270 1.00 87.19 179 ALA A N 1
ATOM 1325 C CA . ALA A 1 179 ? -8.873 2.052 -1.156 1.00 87.19 179 ALA A CA 1
ATOM 1326 C C . ALA A 1 179 ? -7.744 1.247 -1.804 1.00 87.19 179 ALA A C 1
ATOM 1328 O O . ALA A 1 179 ? -6.575 1.456 -1.488 1.00 87.19 179 ALA A O 1
ATOM 1329 N N . ALA A 1 180 ? -8.095 0.319 -2.691 1.00 84.19 180 ALA A N 1
ATOM 1330 C CA . ALA A 1 180 ? -7.136 -0.505 -3.415 1.00 84.19 180 ALA A CA 1
ATOM 1331 C C . ALA A 1 180 ? -7.504 -0.570 -4.907 1.00 84.19 180 ALA A C 1
ATOM 1333 O O . ALA A 1 180 ? -8.692 -0.493 -5.246 1.00 84.19 180 ALA A O 1
ATOM 1334 N N . PRO A 1 181 ? -6.515 -0.716 -5.805 1.00 81.50 181 PRO A N 1
ATOM 1335 C CA . PRO A 1 181 ? -6.751 -0.914 -7.223 1.00 81.50 181 PRO A CA 1
ATOM 1336 C C . PRO A 1 181 ? -7.674 -2.091 -7.517 1.00 81.50 181 PRO A C 1
ATOM 1338 O O . PRO A 1 181 ? -7.458 -3.205 -7.042 1.00 81.50 181 PRO A O 1
ATOM 1341 N N . CYS A 1 182 ? -8.659 -1.873 -8.389 1.00 72.88 182 CYS A N 1
ATOM 1342 C CA . CYS A 1 182 ? -9.501 -2.960 -8.883 1.00 72.88 182 CYS A CA 1
ATOM 1343 C C . CYS A 1 182 ? -8.724 -3.967 -9.738 1.00 72.88 182 CYS A C 1
ATOM 1345 O O . CYS A 1 182 ? -9.225 -5.053 -9.968 1.00 72.88 182 CYS A O 1
ATOM 1347 N N . THR A 1 183 ? -7.517 -3.640 -10.199 1.00 71.06 183 THR A N 1
ATOM 1348 C CA . THR A 1 183 ? -6.645 -4.528 -10.983 1.00 71.06 183 THR A CA 1
ATOM 1349 C C . THR A 1 183 ? -5.958 -5.603 -10.148 1.00 71.06 183 THR A C 1
ATOM 1351 O O . THR A 1 183 ? -5.540 -6.612 -10.708 1.00 71.06 183 THR A O 1
ATOM 1354 N N . LEU A 1 184 ? -5.962 -5.478 -8.812 1.00 67.38 184 LEU A N 1
ATOM 1355 C CA . LEU A 1 184 ? -5.756 -6.630 -7.920 1.00 67.38 184 LEU A CA 1
ATOM 1356 C C . LEU A 1 184 ? -6.814 -7.725 -8.152 1.00 67.38 184 LEU A C 1
ATOM 1358 O O . LEU A 1 184 ? -6.668 -8.849 -7.693 1.00 67.38 184 LEU A O 1
ATOM 1362 N N . ASN A 1 185 ? -7.880 -7.393 -8.879 1.00 60.62 185 ASN A N 1
ATOM 1363 C CA . ASN A 1 185 ? -8.905 -8.282 -9.379 1.00 60.62 185 ASN A CA 1
ATOM 1364 C C . ASN A 1 185 ? -8.787 -8.347 -10.929 1.00 60.62 185 ASN A C 1
ATOM 1366 O O . ASN A 1 185 ? -9.272 -7.468 -11.644 1.00 60.62 185 ASN A O 1
ATOM 1370 N N . PRO A 1 186 ? -8.128 -9.388 -11.481 1.00 55.25 186 PRO A N 1
ATOM 1371 C CA . PRO A 1 186 ? -7.850 -9.486 -12.918 1.00 55.25 186 PRO A CA 1
ATOM 1372 C C . PRO A 1 186 ? -9.069 -9.875 -13.773 1.0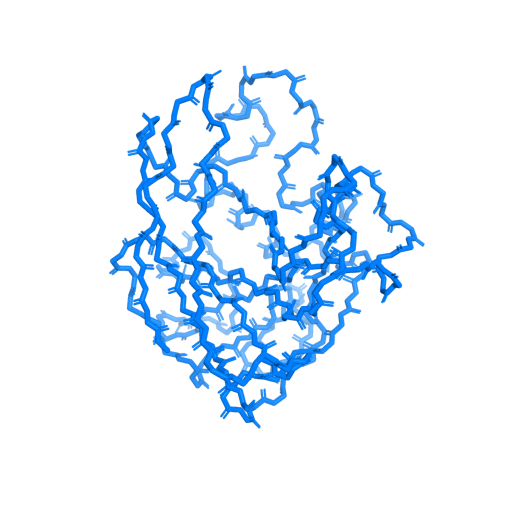0 55.25 186 PRO A C 1
ATOM 1374 O O . PRO A 1 186 ? -8.994 -9.862 -15.002 1.00 55.25 186 PRO A O 1
ATOM 1377 N N . VAL A 1 187 ? -10.193 -10.253 -13.159 1.00 52.28 187 VAL A N 1
ATOM 1378 C CA . VAL A 1 187 ? -11.394 -10.728 -13.856 1.00 52.28 187 VAL A CA 1
ATOM 1379 C C . VAL A 1 187 ? -12.598 -10.230 -13.083 1.00 52.28 187 VAL A C 1
ATOM 1381 O O . VAL A 1 187 ? -12.902 -10.846 -12.079 1.00 52.28 187 VAL A O 1
ATOM 1384 N N . VAL A 1 188 ? -13.256 -9.151 -13.541 1.00 47.12 188 VAL A N 1
ATOM 1385 C CA . VAL A 1 188 ? -14.531 -8.570 -13.042 1.00 47.12 188 VAL A CA 1
ATOM 1386 C C . VAL A 1 188 ? -15.268 -9.491 -12.041 1.00 47.12 188 VAL A C 1
ATOM 1388 O O . VAL A 1 188 ? -16.200 -10.196 -12.423 1.00 47.12 188 VAL A O 1
ATOM 1391 N N . GLY A 1 189 ? -14.792 -9.543 -10.786 1.00 51.84 189 GLY A N 1
ATOM 1392 C CA . GLY A 1 189 ? -15.137 -10.648 -9.866 1.00 51.84 189 GLY A CA 1
ATOM 1393 C C . GLY A 1 189 ? -13.959 -11.408 -9.226 1.00 51.84 189 GLY A C 1
ATOM 1394 O O . GLY A 1 189 ? -14.039 -12.624 -9.089 1.00 51.84 189 GLY A O 1
ATOM 1395 N N . GLY A 1 190 ? -12.866 -10.735 -8.876 1.00 55.69 190 GLY A N 1
ATOM 1396 C CA . GLY A 1 190 ? -11.645 -11.320 -8.322 1.00 55.69 190 GLY A CA 1
ATOM 1397 C C . GLY A 1 190 ? -11.608 -11.313 -6.797 1.00 55.69 190 GLY A C 1
ATOM 1398 O O . GLY A 1 190 ? -12.270 -10.503 -6.139 1.00 55.69 190 GLY A O 1
ATOM 1399 N N . ASP A 1 191 ? -10.813 -12.230 -6.257 1.00 68.38 191 ASP A N 1
ATOM 1400 C CA . ASP A 1 191 ? -10.604 -12.400 -4.826 1.00 68.38 191 ASP A CA 1
ATOM 1401 C C . ASP A 1 191 ? -9.452 -11.504 -4.353 1.00 68.38 191 ASP A C 1
ATOM 1403 O O . ASP A 1 191 ? -8.428 -11.374 -5.022 1.00 68.38 191 ASP A O 1
ATOM 1407 N N . MET A 1 192 ? -9.609 -10.903 -3.178 1.00 79.75 192 MET A N 1
ATOM 1408 C CA . MET A 1 192 ? -8.501 -10.338 -2.410 1.00 79.75 192 MET A CA 1
ATOM 1409 C C . MET A 1 192 ? -8.400 -11.084 -1.088 1.00 79.75 192 MET A C 1
ATOM 1411 O O . MET A 1 192 ? -9.421 -11.403 -0.464 1.00 79.75 192 MET A O 1
ATOM 1415 N N . ASP A 1 193 ? -7.171 -11.296 -0.634 1.00 8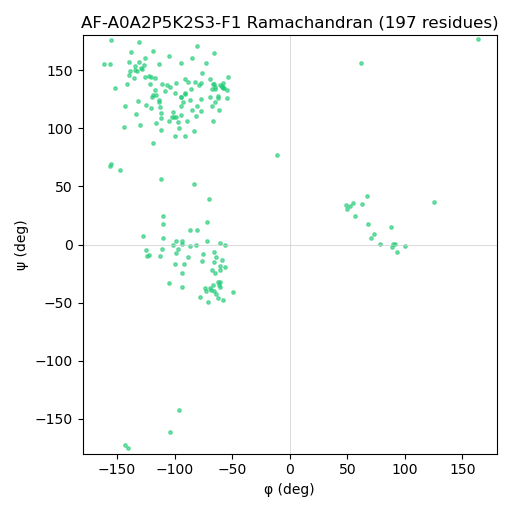4.44 193 ASP A N 1
ATOM 1416 C CA . ASP A 1 193 ? -6.928 -11.810 0.705 1.00 84.44 193 ASP A CA 1
ATOM 1417 C C . ASP A 1 193 ? -6.778 -10.646 1.681 1.00 84.44 193 ASP A C 1
ATOM 1419 O O . ASP A 1 193 ? -6.031 -9.692 1.440 1.00 84.44 193 ASP A O 1
ATOM 1423 N N . ILE A 1 194 ? -7.511 -10.732 2.794 1.00 87.25 194 ILE A N 1
ATOM 1424 C CA . ILE A 1 194 ? -7.440 -9.759 3.878 1.00 87.25 194 ILE A CA 1
ATOM 1425 C C . ILE A 1 194 ? -6.854 -10.425 5.116 1.00 87.25 194 ILE A C 1
ATOM 1427 O O . ILE A 1 194 ? -7.380 -11.415 5.642 1.00 87.25 194 ILE A O 1
ATOM 1431 N N . TYR A 1 195 ? -5.776 -9.835 5.621 1.00 87.38 195 TYR A N 1
ATOM 1432 C CA . TYR A 1 195 ? -5.126 -10.236 6.859 1.00 87.38 195 TYR A CA 1
ATOM 1433 C C . TYR A 1 195 ? -5.395 -9.194 7.935 1.00 87.38 195 TYR A C 1
ATOM 1435 O O . TYR A 1 195 ? -5.214 -8.000 7.722 1.00 87.38 195 TYR A O 1
ATOM 1443 N N . MET A 1 196 ? -5.805 -9.658 9.110 1.00 86.19 196 MET A N 1
ATOM 1444 C CA . MET A 1 196 ? -6.099 -8.809 10.261 1.00 86.19 196 MET A CA 1
ATOM 1445 C C . MET A 1 196 ? -5.050 -9.048 11.352 1.00 86.19 196 MET A C 1
ATOM 1447 O O . MET A 1 196 ? -5.023 -10.139 11.946 1.00 86.19 196 MET A O 1
ATOM 1451 N N . GLU A 1 197 ? -4.225 -8.034 11.630 1.00 85.62 197 GLU A N 1
ATOM 1452 C CA . GLU A 1 197 ? -3.400 -7.941 12.842 1.00 85.62 197 GLU A CA 1
ATOM 1453 C C . GLU A 1 197 ? -4.227 -7.238 13.921 1.00 85.62 197 GLU A C 1
ATOM 1455 O O . GLU A 1 197 ? -4.452 -6.032 13.860 1.00 85.62 197 GLU A O 1
ATOM 1460 N N . LEU A 1 198 ? -4.692 -8.007 14.904 1.00 81.56 198 LEU A N 1
ATOM 1461 C CA . LEU A 1 198 ? -5.458 -7.512 16.047 1.00 81.56 198 LEU A CA 1
ATOM 1462 C C . LEU A 1 198 ? -4.565 -7.541 17.289 1.00 81.56 198 LEU A C 1
ATOM 1464 O O . LEU A 1 198 ? -3.856 -8.533 17.490 1.00 81.56 198 LEU A O 1
ATOM 1468 N N . LYS A 1 199 ? -4.608 -6.491 18.113 1.00 65.81 199 LYS A N 1
ATOM 1469 C CA . LYS A 1 199 ? -3.885 -6.414 19.391 1.00 65.81 199 LYS A CA 1
ATOM 1470 C C . LYS A 1 199 ? -4.833 -6.323 20.580 1.00 65.81 199 LYS A C 1
ATOM 1472 O O . LYS A 1 199 ? -5.830 -5.566 20.507 1.00 65.81 199 LYS A O 1
#

pLDDT: mean 82.07, std 16.2, range [38.84, 97.94]

Radius of gyration: 15.96 Å; Cα contacts (8 Å, |Δi|>4): 437; chains: 1; bounding box: 43×34×43 Å

Mean predicted aligned error: 7.26 Å

Secondary structure (DSSP, 8-state):
-EEEEE---TT---------SS--S-EEEEEEETT----TTSEEETTB-TTSSBPTT--HHHHHHHHTT-STTSS-TTS-TT-SHHHHHHTT-TTS-SSEEEEEETTEEEEEEEEEETT-TT--S--TT-SSEEEEEEEGGG-SSSS--SSS-PEEEEEEE--TTEE-GGG-EES------GGGSSSSS-EEEEEEEE-

Foldseek 3Di:
DKDKDWDADDPDDDDDDDDDPDQDLPWKKKKWQPPDDADLVQKAAQQAFSVNHGDPVLQRQVQQCVLLQNPPPTPVPDPDPQPGSCCQQPVNRSNDGLDWAWDQGPNRIHGRFGKAQLQCSVDSPDRVPHLKMKTKMKGCPQPDDGHHGNPTPIIIMIMIGFRAQDQGHPRGGDGHGGDDDCSSAVDNTGMMMMDMDDD

Nearest PDB structures (foldseek):
  7wud-assembly1_D  TM=4.441E-01  e=3.817E+00  Rhodobacter sp. 140A
  1yli-assembly1_B  TM=2.143E-01  e=2.479E+00  Haemophilus influenzae
  3bjk-assembly1_D  TM=2.402E-01  e=3.374E+00  Haemophilus influenzae Rd KW20

Sequence (199 aa):
MSGSIALADSASNLLYNWTWSNETDVGYAYIVNAGASINWSALHALGCDSDNTLNASGQDFLDADTNLGMVVGSNNATGFVNNNITELFSSGDPGNATNTTSFTVYGTGIPNVPIINSIMMTNHTSIESANFVTGILWDATSDKNGYYDTTDDETLVFVTKITVAAKGLGSNKHNCEFAAPCTLNPVVGGDMDIYMELK